Protein AF-A0A800CMZ9-F1 (afdb_monomer_lite)

Secondary structure (DSSP, 8-state):
----------------------------SSSHHHHHHHHHHHHHHHHHH-HHHHHHTTS-SSHHHHHHHHHHHHHHHHHHHTSS---HHHHHHHHHHHHHHHHH-GGGHHHHHHHHHHHHHHHHHHS--HHHHHHHHHHHHHHHHHHHHHHHHHHS-TT--TTSGGG------PBP---HHHHH---GGGT-S-STTHHHH-HHHHHHHHHSS-TT-SSS-TT-HHHHHHHHHHHHHTHHHHHHHHHHHHHHHHHHHHS--HHHHHHHHHHHHHHHHHHHHHHHS-BGGG--GGGGGGGHHHHHHHHHHHHHHHHTT-HHHHHHHHHHHHHHHHHHHHHHH--

Structure (mmCIF, N/CA/C/O backbone):
data_AF-A0A800CMZ9-F1
#
_entry.id   AF-A0A800CMZ9-F1
#
loop_
_atom_site.group_PDB
_atom_site.id
_atom_site.type_symbol
_atom_site.label_atom_id
_atom_site.label_alt_id
_atom_site.label_comp_id
_atom_site.label_asym_id
_atom_site.label_entity_id
_atom_site.label_seq_id
_atom_site.pdbx_PDB_ins_code
_atom_site.Cartn_x
_atom_site.Cartn_y
_atom_site.Cartn_z
_atom_site.occupancy
_atom_site.B_iso_or_equiv
_atom_site.auth_seq_id
_atom_site.auth_comp_id
_atom_site.auth_asym_id
_atom_site.auth_atom_id
_atom_site.pdbx_PDB_model_num
ATOM 1 N N . MET A 1 1 ? -51.050 -21.822 19.890 1.00 34.09 1 MET A N 1
ATOM 2 C CA . MET A 1 1 ? -49.677 -21.568 20.377 1.00 34.09 1 MET A CA 1
ATOM 3 C C . MET A 1 1 ? -48.934 -20.821 19.267 1.00 34.09 1 MET A C 1
ATOM 5 O O . MET A 1 1 ? -48.264 -21.473 18.486 1.00 34.09 1 MET A O 1
ATOM 9 N N . ILE A 1 2 ? -49.228 -19.549 18.933 1.00 26.52 2 ILE A N 1
ATOM 10 C CA . ILE A 1 2 ? -49.285 -18.299 19.746 1.00 26.52 2 ILE A CA 1
ATOM 11 C C . ILE A 1 2 ? -47.882 -18.029 20.318 1.00 26.52 2 ILE A C 1
ATOM 13 O O . ILE A 1 2 ? -47.399 -18.889 21.041 1.00 26.52 2 ILE A O 1
ATOM 17 N N . GLU A 1 3 ? -47.145 -16.943 20.056 1.00 24.50 3 GLU A N 1
ATOM 18 C CA . GLU A 1 3 ? -47.384 -15.602 19.470 1.00 24.50 3 GLU A CA 1
ATOM 19 C C . GLU A 1 3 ? -45.979 -14.948 19.316 1.00 24.50 3 GLU A C 1
ATOM 21 O O . GLU A 1 3 ? -45.100 -15.220 20.128 1.00 24.50 3 GLU A O 1
ATOM 26 N N . GLN A 1 4 ? -45.593 -14.201 18.273 1.00 26.77 4 GLN A N 1
ATOM 27 C CA . GLN A 1 4 ? -45.984 -12.814 17.964 1.00 26.77 4 GLN A CA 1
ATOM 28 C C . GLN A 1 4 ? -46.331 -11.956 19.186 1.00 26.77 4 GLN A C 1
ATOM 30 O O . GLN A 1 4 ? -47.503 -11.791 19.464 1.00 26.77 4 GLN A O 1
ATOM 35 N N . ASN A 1 5 ? -45.348 -11.356 19.867 1.00 27.56 5 ASN A N 1
ATOM 36 C CA . ASN A 1 5 ? -45.559 -10.140 20.665 1.00 27.56 5 ASN A CA 1
ATOM 37 C C . ASN A 1 5 ? -44.218 -9.590 21.166 1.00 27.56 5 ASN A C 1
ATOM 39 O O . ASN A 1 5 ? -43.619 -10.189 22.045 1.00 27.56 5 ASN A O 1
ATOM 43 N N . PHE A 1 6 ? -43.749 -8.459 20.627 1.00 26.64 6 PHE A N 1
ATOM 44 C CA . PHE A 1 6 ? -43.126 -7.400 21.440 1.00 26.64 6 PHE A CA 1
ATOM 45 C C . PHE A 1 6 ? -43.024 -6.091 20.640 1.00 26.64 6 PHE A C 1
ATOM 47 O O . PHE A 1 6 ? -41.958 -5.596 20.289 1.00 26.64 6 PHE A O 1
ATOM 54 N N . CYS A 1 7 ? -44.194 -5.533 20.341 1.00 24.73 7 CYS A N 1
ATOM 55 C CA . CYS A 1 7 ? -44.377 -4.121 20.034 1.00 24.73 7 CYS A CA 1
ATOM 56 C C . CYS A 1 7 ? -45.687 -3.685 20.699 1.00 24.73 7 CYS A C 1
ATOM 58 O O . CYS A 1 7 ? -46.742 -3.956 20.133 1.00 24.73 7 CYS A O 1
ATOM 60 N N . ARG A 1 8 ? -45.612 -3.017 21.866 1.00 27.14 8 ARG A N 1
ATOM 61 C CA . ARG A 1 8 ? -46.367 -1.796 22.255 1.00 27.14 8 ARG A CA 1
ATOM 62 C C . ARG A 1 8 ? -46.631 -1.660 23.768 1.00 27.14 8 ARG A C 1
ATOM 64 O O . ARG A 1 8 ? -46.937 -2.631 24.445 1.00 27.14 8 ARG A O 1
ATOM 71 N N . ASN A 1 9 ? -46.657 -0.381 24.173 1.00 27.86 9 ASN A N 1
ATOM 72 C CA . ASN A 1 9 ? -47.204 0.258 25.388 1.00 27.86 9 ASN A CA 1
ATOM 73 C C . ASN A 1 9 ? -46.220 0.371 26.565 1.00 27.86 9 ASN A C 1
ATOM 75 O O . ASN A 1 9 ? -45.590 -0.605 26.942 1.00 27.86 9 ASN A O 1
ATOM 79 N N . PHE A 1 10 ? -45.968 1.557 27.136 1.00 26.62 10 PHE A N 1
ATOM 80 C CA . PHE A 1 10 ? -46.897 2.596 27.638 1.00 26.62 10 PHE A CA 1
ATOM 81 C C . PHE A 1 10 ? -46.239 4.015 27.658 1.00 26.62 10 PHE A C 1
ATOM 83 O O . PHE A 1 10 ? -45.044 4.111 27.392 1.00 26.62 10 PHE A O 1
ATOM 90 N N . PRO A 1 11 ? -46.917 5.113 28.073 1.00 33.34 11 PRO A N 1
ATOM 91 C CA . PRO A 1 11 ? -48.040 5.810 27.445 1.00 33.34 11 PRO A CA 1
ATOM 92 C C . PRO A 1 11 ? -47.745 7.317 27.202 1.00 33.34 11 PRO A C 1
ATOM 94 O O . PRO A 1 11 ? -46.710 7.864 27.573 1.00 33.34 11 PRO A O 1
ATOM 97 N N . VAL A 1 12 ? -48.707 7.997 26.579 1.00 30.81 12 VAL A N 1
ATOM 98 C CA . VAL A 1 12 ? -48.752 9.438 26.270 1.00 30.81 12 VAL A CA 1
ATOM 99 C C . VAL A 1 12 ? -49.585 10.185 27.329 1.00 30.81 12 VAL A C 1
ATOM 101 O O . VAL A 1 12 ? -50.702 9.739 27.570 1.00 30.81 12 VAL A O 1
ATOM 104 N N . ARG A 1 13 ? -49.099 11.313 27.895 1.00 30.17 13 ARG A N 1
ATOM 105 C CA . ARG A 1 13 ? -49.650 12.706 27.801 1.00 30.17 13 ARG A CA 1
ATOM 106 C C . ARG A 1 13 ? -49.174 13.632 28.939 1.00 30.17 13 ARG A C 1
ATOM 108 O O . ARG A 1 13 ? -49.233 13.270 30.106 1.00 30.17 13 ARG A O 1
ATOM 115 N N . GLY A 1 14 ? -48.816 14.862 28.561 1.00 26.61 14 GLY A N 1
ATOM 116 C CA . GLY A 1 14 ? -48.613 16.026 29.432 1.00 26.61 14 GLY A CA 1
ATOM 117 C C . GLY A 1 14 ? -48.051 17.208 28.630 1.00 26.61 14 GLY A C 1
ATOM 118 O O . GLY A 1 14 ? -46.870 17.227 28.310 1.00 26.61 14 GLY A O 1
ATOM 119 N N . GLU A 1 15 ? -48.929 18.125 28.227 1.00 30.58 15 GLU A N 1
ATOM 120 C CA . GLU A 1 15 ? -48.714 19.306 27.368 1.00 30.58 15 GLU A CA 1
ATOM 121 C C . GLU A 1 15 ? -47.661 20.282 27.948 1.00 30.58 15 GLU A C 1
ATOM 123 O O . GLU A 1 15 ? -47.538 20.424 29.159 1.00 30.58 15 GLU A O 1
ATOM 128 N N . SER A 1 16 ? -46.858 21.009 27.162 1.00 29.88 16 SER A N 1
ATOM 129 C CA . SER A 1 16 ? -47.284 22.285 26.566 1.00 29.88 16 SER A CA 1
ATOM 130 C C . SER A 1 16 ? -46.151 22.964 25.760 1.00 29.88 16 SER A C 1
ATOM 132 O O . SER A 1 16 ? -44.998 23.005 26.170 1.00 29.88 16 SER A O 1
ATOM 134 N N . GLY A 1 17 ? -46.518 23.522 24.600 1.00 29.95 17 GLY A N 1
ATOM 135 C CA . GLY A 1 17 ? -46.026 24.800 24.063 1.00 29.95 17 GLY A CA 1
ATOM 136 C C . GLY A 1 17 ? -44.551 24.996 23.677 1.00 29.95 17 GLY A C 1
ATOM 137 O O . GLY A 1 17 ? -43.808 25.579 24.447 1.00 29.95 17 GLY A O 1
ATOM 138 N N . HIS A 1 18 ? -44.205 24.793 22.397 1.00 32.75 18 HIS A N 1
ATOM 139 C CA . HIS A 1 18 ? -43.673 25.883 21.549 1.00 32.75 18 HIS A CA 1
ATOM 140 C C . HIS A 1 18 ? -43.533 25.471 20.073 1.00 32.75 18 HIS A C 1
ATOM 142 O O . HIS A 1 18 ? -42.806 24.552 19.702 1.00 32.75 18 HIS A O 1
ATOM 148 N N . ARG A 1 19 ? -44.234 26.208 19.203 1.00 35.06 19 ARG A N 1
ATOM 149 C CA . ARG A 1 19 ? -44.037 26.212 17.749 1.00 35.06 19 ARG A CA 1
ATOM 150 C C . ARG A 1 19 ? -42.704 26.892 17.419 1.00 35.06 19 ARG A C 1
ATOM 152 O O . ARG A 1 19 ? -42.573 28.082 17.684 1.00 35.06 19 ARG A O 1
ATOM 159 N N . ARG A 1 20 ? -41.823 26.228 16.663 1.00 31.58 20 ARG A N 1
ATOM 160 C CA . ARG A 1 20 ? -41.310 26.781 15.391 1.00 31.58 20 ARG A CA 1
ATOM 161 C C . ARG A 1 20 ? -40.574 25.734 14.559 1.00 31.58 20 ARG A C 1
ATOM 163 O O . ARG A 1 20 ? -39.681 25.036 15.015 1.00 31.58 20 ARG A O 1
ATOM 170 N N . ALA A 1 21 ? -41.001 25.670 13.306 1.00 32.44 21 ALA A N 1
ATOM 171 C CA . ALA A 1 21 ? -40.515 24.809 12.249 1.00 32.44 21 ALA A CA 1
ATOM 172 C C . ALA A 1 21 ? -39.102 25.179 11.772 1.00 32.44 21 ALA A C 1
ATOM 174 O O . ALA A 1 21 ? -38.791 26.364 11.656 1.00 32.44 21 ALA A O 1
ATOM 175 N N . ARG A 1 22 ? -38.334 24.175 11.326 1.00 29.34 22 ARG A N 1
ATOM 176 C CA . ARG A 1 22 ? -37.595 24.221 10.050 1.00 29.34 22 ARG A CA 1
ATOM 177 C C . ARG A 1 22 ? -37.127 22.822 9.625 1.00 29.34 22 ARG A C 1
ATOM 179 O O . ARG A 1 22 ? -36.205 22.261 10.196 1.00 29.34 22 ARG A O 1
ATOM 186 N N . ARG A 1 23 ? -37.824 22.304 8.605 1.00 28.02 23 ARG A N 1
ATOM 187 C CA . ARG A 1 23 ? -37.386 21.380 7.541 1.00 28.02 23 ARG A CA 1
ATOM 188 C C . ARG A 1 23 ? -36.169 20.499 7.859 1.00 28.02 23 ARG A C 1
ATOM 190 O O . ARG A 1 23 ? -35.037 20.865 7.563 1.00 28.02 23 ARG A O 1
ATOM 197 N N . THR A 1 24 ? -36.436 19.284 8.322 1.00 30.11 24 THR A N 1
ATOM 198 C CA . THR A 1 24 ? -35.541 18.147 8.116 1.00 30.11 24 THR A CA 1
ATOM 199 C C . THR A 1 24 ? -35.683 17.663 6.674 1.00 30.11 24 THR A C 1
ATOM 201 O O . THR A 1 24 ? -36.770 17.348 6.191 1.00 30.11 24 THR A O 1
ATOM 204 N N . THR A 1 25 ? -34.561 17.646 5.966 1.00 31.09 25 THR A N 1
ATOM 205 C CA . THR A 1 25 ? -34.367 17.007 4.667 1.00 31.09 25 THR A CA 1
ATOM 206 C C . THR A 1 25 ? -34.539 15.495 4.810 1.00 31.09 25 THR A C 1
ATOM 208 O O . THR A 1 25 ? -33.590 14.740 5.000 1.00 31.09 25 THR A O 1
ATOM 211 N N . ALA A 1 26 ? -35.786 15.043 4.716 1.00 29.61 26 ALA A N 1
ATOM 212 C CA . ALA A 1 26 ? -36.115 13.668 4.382 1.00 29.61 26 ALA A CA 1
ATOM 213 C C . ALA A 1 26 ? -35.816 13.451 2.890 1.00 29.61 26 ALA A C 1
ATOM 215 O O . ALA A 1 26 ? -36.615 13.783 2.021 1.00 29.61 26 ALA A O 1
ATOM 216 N N . GLY A 1 27 ? -34.626 12.937 2.592 1.00 29.20 27 GLY A N 1
ATOM 217 C CA . GLY A 1 27 ? -34.233 12.556 1.240 1.00 29.20 27 GLY A CA 1
ATOM 218 C C . GLY A 1 27 ? -32.835 11.956 1.239 1.00 29.20 27 GLY A C 1
ATOM 219 O O . GLY A 1 27 ? -31.859 12.692 1.305 1.00 29.20 27 GLY A O 1
ATOM 220 N N . GLY A 1 28 ? -32.723 10.623 1.186 1.00 28.89 28 GLY A N 1
ATOM 221 C CA . GLY A 1 28 ? -31.415 9.991 0.962 1.00 28.89 28 GLY A CA 1
ATOM 222 C C . GLY A 1 28 ? -31.173 8.584 1.508 1.00 28.89 28 GLY A C 1
ATOM 223 O O . GLY A 1 28 ? -30.015 8.184 1.576 1.00 28.89 28 GLY A O 1
ATOM 224 N N . GLN A 1 29 ? -32.193 7.812 1.900 1.00 28.33 29 GLN A N 1
ATOM 225 C CA . GLN A 1 29 ? -31.992 6.403 2.299 1.00 28.33 29 GLN A CA 1
ATOM 226 C C . GLN A 1 29 ? -32.370 5.369 1.220 1.00 28.33 29 GLN A C 1
ATOM 228 O O . GLN A 1 29 ? -32.028 4.202 1.370 1.00 28.33 29 GLN A O 1
ATOM 233 N N . GLY A 1 30 ? -32.971 5.780 0.095 1.00 25.14 30 GLY A N 1
ATOM 234 C CA . GLY A 1 30 ? -33.421 4.861 -0.966 1.00 25.14 30 GLY A CA 1
ATOM 235 C C . GLY A 1 30 ? -32.406 4.516 -2.071 1.00 25.14 30 GLY A C 1
ATOM 236 O O . GLY A 1 30 ? -32.604 3.529 -2.768 1.00 25.14 30 GLY A O 1
ATOM 237 N N . SER A 1 31 ? -31.314 5.276 -2.251 1.00 32.78 31 SER A N 1
ATOM 238 C CA . SER A 1 31 ? -30.399 5.114 -3.405 1.00 32.78 31 SER A CA 1
ATOM 239 C C . SER A 1 31 ? -29.042 4.462 -3.096 1.00 32.78 31 SER A C 1
ATOM 241 O O . SER A 1 31 ? -28.277 4.172 -4.015 1.00 32.78 31 SER A O 1
ATOM 243 N N . ARG A 1 32 ? -28.721 4.181 -1.823 1.00 41.31 32 ARG A N 1
ATOM 244 C CA . ARG A 1 32 ? -27.398 3.643 -1.432 1.00 41.31 32 ARG A CA 1
ATOM 245 C C . ARG A 1 32 ? -27.179 2.159 -1.770 1.00 41.31 32 ARG A C 1
ATOM 247 O O . ARG A 1 32 ? -26.037 1.711 -1.768 1.00 41.31 32 ARG A O 1
ATOM 254 N N . GLY A 1 33 ? -28.234 1.400 -2.080 1.00 40.31 33 GLY A N 1
ATOM 255 C CA . GLY A 1 33 ? -28.137 -0.044 -2.345 1.00 40.31 33 GLY A CA 1
ATOM 256 C C . GLY A 1 33 ? -27.506 -0.404 -3.698 1.00 40.31 33 GLY A C 1
ATOM 257 O O . GLY A 1 33 ? -26.663 -1.296 -3.766 1.00 40.31 33 GLY A O 1
ATOM 258 N N . ALA A 1 34 ? -27.869 0.311 -4.768 1.00 49.91 34 ALA A N 1
ATOM 259 C CA . ALA A 1 34 ? -27.370 0.033 -6.119 1.00 49.91 34 ALA A CA 1
ATOM 260 C C . ALA A 1 34 ? -25.957 0.599 -6.353 1.00 49.91 34 ALA A C 1
ATOM 262 O O . ALA A 1 34 ? -25.097 -0.108 -6.877 1.00 49.91 34 ALA A O 1
ATOM 263 N N . GLY A 1 35 ? -25.691 1.830 -5.893 1.00 62.28 35 GLY A N 1
ATOM 264 C CA . GLY A 1 35 ? -24.363 2.453 -5.999 1.00 62.28 35 GLY A CA 1
ATOM 265 C C . GLY A 1 35 ? -23.291 1.731 -5.175 1.00 62.28 35 GLY A C 1
ATOM 266 O O . GLY A 1 35 ? -22.152 1.601 -5.613 1.00 62.28 35 GLY A O 1
ATOM 267 N N . GLY A 1 36 ? -23.662 1.163 -4.020 1.00 81.56 36 GLY A N 1
ATOM 268 C CA . GLY A 1 36 ? -22.736 0.370 -3.207 1.00 81.56 36 GLY A CA 1
ATOM 269 C C . GLY A 1 36 ? -22.284 -0.921 -3.898 1.00 81.56 36 GLY A C 1
ATOM 270 O O . GLY A 1 36 ? -21.098 -1.242 -3.897 1.00 81.56 36 GLY A O 1
ATOM 271 N N . ARG A 1 37 ? -23.210 -1.649 -4.540 1.00 89.12 37 ARG A N 1
ATOM 272 C CA . ARG A 1 37 ? -22.878 -2.889 -5.265 1.00 89.12 37 ARG A CA 1
ATOM 273 C C . ARG A 1 37 ? -21.977 -2.623 -6.470 1.00 89.12 37 ARG A C 1
ATOM 275 O O . ARG A 1 37 ? -21.059 -3.392 -6.726 1.00 89.12 37 ARG A O 1
ATOM 282 N N . GLU A 1 38 ? -22.234 -1.535 -7.182 1.00 92.56 38 GLU A N 1
ATOM 283 C CA . GLU A 1 38 ? -21.424 -1.093 -8.313 1.00 92.56 38 GLU A CA 1
ATOM 284 C C . GLU A 1 38 ? -19.975 -0.791 -7.917 1.00 92.56 38 GLU A C 1
ATOM 286 O O . GLU A 1 38 ? -19.050 -1.329 -8.522 1.00 92.56 38 GLU A O 1
ATOM 291 N N . LEU A 1 39 ? -19.769 -0.002 -6.861 1.00 93.56 39 LEU A N 1
ATOM 292 C CA . LEU A 1 39 ? -18.430 0.308 -6.356 1.00 93.56 39 LEU A CA 1
ATOM 293 C C . LEU A 1 39 ? -17.688 -0.942 -5.869 1.00 93.56 39 LEU A C 1
ATOM 295 O O . LEU A 1 39 ? -16.477 -1.045 -6.054 1.00 93.56 39 LEU A O 1
ATOM 299 N N . HIS A 1 40 ? -18.395 -1.917 -5.289 1.00 93.75 40 HIS A N 1
ATOM 300 C CA . HIS A 1 40 ? -17.787 -3.197 -4.923 1.00 93.75 40 HIS A CA 1
ATOM 301 C C . HIS A 1 40 ? -17.298 -3.981 -6.146 1.00 93.75 40 HIS A C 1
ATOM 303 O O . HIS A 1 40 ? -16.224 -4.570 -6.085 1.00 93.75 40 HIS A O 1
ATOM 309 N N . LEU A 1 41 ? -18.052 -3.982 -7.252 1.00 95.31 41 LEU A N 1
ATOM 310 C CA . LEU A 1 41 ? -17.643 -4.655 -8.490 1.00 95.31 41 LEU A CA 1
ATOM 311 C C . LEU A 1 41 ? -16.448 -3.959 -9.145 1.00 95.31 41 LEU A C 1
ATOM 313 O O . LEU A 1 41 ? -15.509 -4.638 -9.556 1.00 95.31 41 LEU A O 1
ATOM 317 N N . ILE A 1 42 ? -16.450 -2.624 -9.194 1.00 95.69 42 ILE A N 1
ATOM 318 C CA . ILE A 1 42 ? -15.306 -1.843 -9.688 1.00 95.69 42 ILE A CA 1
ATOM 319 C C . ILE A 1 42 ? -14.072 -2.141 -8.835 1.00 95.69 42 ILE A C 1
ATOM 321 O O . ILE A 1 42 ? -13.018 -2.474 -9.370 1.00 95.69 42 ILE A O 1
ATOM 325 N N . GLY A 1 43 ? -14.217 -2.094 -7.509 1.00 95.94 43 GLY A N 1
ATOM 326 C CA . GLY A 1 43 ? -13.116 -2.362 -6.594 1.00 95.94 43 GLY A CA 1
ATOM 327 C C . GLY A 1 43 ? -12.577 -3.786 -6.710 1.00 95.94 43 GLY A C 1
ATOM 328 O O . GLY A 1 43 ? -11.367 -3.974 -6.775 1.00 95.94 43 GLY A O 1
ATOM 329 N N . LEU A 1 44 ? -13.458 -4.785 -6.810 1.00 95.88 44 LEU A N 1
ATOM 330 C CA . LEU A 1 44 ? -13.063 -6.175 -7.045 1.00 95.88 44 LEU A CA 1
ATOM 331 C C . LEU A 1 44 ? -12.321 -6.330 -8.377 1.00 95.88 44 LEU A C 1
ATOM 333 O O . LEU A 1 44 ? -11.306 -7.015 -8.428 1.00 95.88 44 LEU A O 1
ATOM 337 N N . THR A 1 45 ? -12.804 -5.674 -9.435 1.00 96.50 45 THR A N 1
ATOM 338 C CA . THR A 1 45 ? -12.177 -5.721 -10.762 1.00 96.50 45 THR A CA 1
ATOM 339 C C . THR A 1 45 ? -10.785 -5.100 -10.723 1.00 96.50 45 THR A C 1
ATOM 341 O O . THR A 1 45 ? -9.833 -5.716 -11.190 1.00 96.50 45 THR A O 1
ATOM 344 N N . LEU A 1 46 ? -10.634 -3.927 -10.098 1.00 96.25 46 LEU A N 1
ATOM 345 C CA . LEU A 1 46 ? -9.324 -3.311 -9.903 1.00 96.25 46 LEU A CA 1
ATOM 346 C C . LEU A 1 46 ? -8.404 -4.199 -9.063 1.00 96.25 46 LEU A C 1
ATOM 348 O O . LEU A 1 46 ? -7.269 -4.412 -9.455 1.00 96.25 46 LEU A O 1
ATOM 352 N N . ALA A 1 47 ? -8.875 -4.750 -7.944 1.00 95.06 47 ALA A N 1
ATOM 353 C CA . ALA A 1 47 ? -8.059 -5.605 -7.082 1.00 95.06 47 ALA A CA 1
ATOM 354 C C . ALA A 1 47 ? -7.574 -6.875 -7.801 1.00 95.06 47 ALA A C 1
ATOM 356 O O . ALA A 1 47 ? -6.422 -7.268 -7.648 1.00 95.06 47 ALA A O 1
ATOM 357 N N . ALA A 1 48 ? -8.455 -7.517 -8.573 1.00 94.25 48 ALA A N 1
ATOM 358 C CA . ALA A 1 48 ? -8.167 -8.782 -9.240 1.00 94.25 48 ALA A CA 1
ATOM 359 C C . ALA A 1 48 ? -7.314 -8.613 -10.504 1.00 94.25 48 ALA A C 1
ATOM 361 O O . ALA A 1 48 ? -6.479 -9.468 -10.788 1.00 94.25 48 ALA A O 1
ATOM 362 N N . PHE A 1 49 ? -7.521 -7.524 -11.252 1.00 95.81 49 PHE A N 1
ATOM 363 C CA . PHE A 1 49 ? -6.900 -7.322 -12.562 1.00 95.81 49 PHE A CA 1
ATOM 364 C C . PHE A 1 49 ? -5.884 -6.178 -12.614 1.00 95.81 49 PHE A C 1
ATOM 366 O O . PHE A 1 49 ? -5.445 -5.799 -13.700 1.00 95.81 49 PHE A O 1
ATOM 373 N N . MET A 1 50 ? -5.479 -5.625 -11.469 1.00 95.94 50 MET A N 1
ATOM 374 C CA . MET A 1 50 ? -4.334 -4.718 -11.431 1.00 95.94 50 MET A CA 1
ATOM 375 C C . MET A 1 50 ? -3.097 -5.457 -11.969 1.00 95.94 50 MET A C 1
ATOM 377 O O . MET A 1 50 ? -2.778 -6.524 -11.443 1.00 95.94 50 MET A O 1
ATOM 381 N N . PRO A 1 51 ? -2.383 -4.926 -12.978 1.00 95.81 51 PRO A N 1
ATOM 382 C CA . PRO A 1 51 ? -1.245 -5.608 -13.599 1.00 95.81 51 PRO A CA 1
ATOM 383 C C . PRO A 1 51 ? -0.209 -6.112 -12.592 1.00 95.81 51 PRO A C 1
ATOM 385 O O . PRO A 1 51 ? 0.151 -7.285 -12.646 1.00 95.81 51 PRO A O 1
ATOM 388 N N . MET A 1 52 ? 0.149 -5.279 -11.608 1.00 95.19 52 MET A N 1
ATOM 389 C CA . MET A 1 52 ? 0.955 -5.653 -10.438 1.00 95.19 52 MET A CA 1
ATOM 390 C C . MET A 1 52 ? 0.526 -6.968 -9.777 1.00 95.19 52 MET A C 1
ATOM 392 O O . MET A 1 52 ? 1.368 -7.803 -9.468 1.00 95.19 52 MET A O 1
ATOM 396 N N . GLN A 1 53 ? -0.772 -7.178 -9.568 1.00 93.12 53 GLN A N 1
ATOM 397 C CA . GLN A 1 53 ? -1.273 -8.401 -8.948 1.00 93.12 53 GLN A CA 1
ATOM 398 C C . GLN A 1 53 ? -1.174 -9.603 -9.895 1.00 93.12 53 GLN A C 1
ATOM 400 O O . GLN A 1 53 ? -0.921 -10.723 -9.449 1.00 93.12 53 GLN A O 1
ATOM 405 N N . ILE A 1 54 ? -1.359 -9.380 -11.198 1.00 93.81 54 ILE A N 1
ATOM 406 C CA . ILE A 1 54 ? -1.322 -10.438 -12.207 1.00 93.81 54 ILE A CA 1
ATOM 407 C C . ILE A 1 54 ? 0.095 -10.987 -12.382 1.00 93.81 54 ILE A C 1
ATOM 409 O O . ILE A 1 54 ? 0.282 -12.198 -12.265 1.00 93.81 54 ILE A O 1
ATOM 413 N N . TYR A 1 55 ? 1.084 -10.130 -12.655 1.00 93.25 55 TYR A N 1
ATOM 414 C CA . TYR A 1 55 ? 2.436 -10.611 -12.962 1.00 93.25 55 TYR A CA 1
ATOM 415 C C . TYR A 1 55 ? 3.199 -11.080 -11.717 1.00 93.25 55 TYR A C 1
ATOM 417 O O . TYR A 1 55 ? 4.124 -11.873 -11.850 1.00 93.25 55 TYR A O 1
ATOM 425 N N . MET A 1 56 ? 2.811 -10.649 -10.510 1.00 93.62 56 MET A N 1
ATOM 426 C CA . MET A 1 56 ? 3.424 -11.134 -9.265 1.00 93.62 56 MET A CA 1
ATOM 427 C C . MET A 1 56 ? 2.937 -12.527 -8.858 1.00 93.62 56 MET A C 1
ATOM 429 O O . MET A 1 56 ? 3.664 -13.243 -8.176 1.00 93.62 56 MET A O 1
ATOM 433 N N . ASN A 1 57 ? 1.729 -12.928 -9.267 1.00 91.25 57 ASN A N 1
ATOM 434 C CA . ASN A 1 57 ? 1.140 -14.215 -8.892 1.00 91.25 57 ASN A CA 1
ATOM 435 C C . ASN A 1 57 ? 1.986 -15.448 -9.282 1.00 91.25 57 ASN A C 1
ATOM 437 O O . ASN A 1 57 ? 2.165 -16.314 -8.426 1.00 91.25 57 ASN A O 1
ATOM 441 N N . PRO A 1 58 ? 2.547 -15.549 -10.507 1.00 92.06 58 PRO A N 1
ATOM 442 C CA . PRO A 1 58 ? 3.384 -16.691 -10.878 1.00 92.06 58 PRO A CA 1
ATOM 443 C C . PRO A 1 58 ? 4.789 -16.674 -10.250 1.00 92.06 58 PRO A C 1
ATOM 445 O O . PRO A 1 58 ? 5.529 -17.642 -10.421 1.00 92.06 58 PRO A O 1
ATOM 448 N N . LEU A 1 59 ? 5.196 -15.601 -9.561 1.00 92.00 59 LEU A N 1
ATOM 449 C CA . LEU A 1 59 ? 6.547 -15.478 -9.012 1.00 92.00 59 LEU A CA 1
ATOM 450 C C . LEU A 1 59 ? 6.644 -16.127 -7.626 1.00 92.00 59 LEU A C 1
ATOM 452 O O . LEU A 1 59 ? 5.872 -15.817 -6.718 1.00 92.00 59 LEU A O 1
ATOM 456 N N . ILE A 1 60 ? 7.655 -16.979 -7.432 1.00 92.62 60 ILE A N 1
ATOM 457 C CA . ILE A 1 60 ? 7.955 -17.596 -6.133 1.00 92.62 60 ILE A CA 1
ATOM 458 C C . ILE A 1 60 ? 8.626 -16.547 -5.241 1.00 92.62 60 ILE A C 1
ATOM 460 O O . ILE A 1 60 ? 9.842 -16.371 -5.264 1.00 92.62 60 ILE A O 1
ATOM 464 N N . THR A 1 61 ? 7.814 -15.810 -4.485 1.00 91.38 61 THR A N 1
ATOM 465 C CA . THR A 1 61 ? 8.260 -14.724 -3.602 1.00 91.38 61 THR A CA 1
ATOM 466 C C . THR A 1 61 ? 7.410 -14.671 -2.332 1.00 91.38 61 THR A C 1
ATOM 468 O O . THR A 1 61 ? 6.304 -15.212 -2.278 1.00 91.38 61 THR A O 1
ATOM 471 N N . ASN A 1 62 ? 7.893 -13.968 -1.307 1.00 92.56 62 ASN A N 1
ATOM 472 C CA . ASN A 1 62 ? 7.106 -13.658 -0.113 1.00 92.56 62 ASN A CA 1
ATOM 473 C C . ASN A 1 62 ? 6.163 -12.451 -0.297 1.00 92.56 62 ASN A C 1
ATOM 475 O O . ASN A 1 62 ? 5.436 -12.117 0.635 1.00 92.56 62 ASN A O 1
ATOM 479 N N . GLU A 1 63 ? 6.116 -11.820 -1.476 1.00 93.19 63 GLU A N 1
ATOM 480 C CA . GLU A 1 63 ? 5.322 -10.607 -1.720 1.00 93.19 63 GLU A CA 1
ATOM 481 C C . GLU A 1 63 ? 3.813 -10.864 -1.659 1.00 93.19 63 GLU A C 1
ATOM 483 O O . GLU A 1 63 ? 3.091 -10.183 -0.929 1.00 93.19 63 GLU A O 1
ATOM 488 N N . VAL A 1 64 ? 3.320 -11.873 -2.387 1.00 94.00 64 VAL A N 1
ATOM 489 C CA . VAL A 1 64 ? 1.882 -12.193 -2.444 1.00 94.00 64 VAL A CA 1
ATOM 490 C C . VAL A 1 64 ? 1.365 -12.728 -1.097 1.00 94.00 64 VAL A C 1
ATOM 492 O O . VAL A 1 64 ? 0.331 -12.234 -0.623 1.00 94.00 64 VAL A O 1
ATOM 495 N N . PRO A 1 65 ? 2.062 -13.664 -0.413 1.00 94.56 65 PRO A N 1
ATOM 496 C CA . PRO A 1 65 ? 1.693 -14.053 0.946 1.00 94.56 65 PRO A CA 1
ATOM 497 C C . PRO A 1 65 ? 1.706 -12.871 1.926 1.00 94.56 65 PRO A C 1
ATOM 499 O O . PRO A 1 65 ? 0.759 -12.719 2.703 1.00 94.56 65 PRO A O 1
ATOM 502 N N . ALA A 1 66 ? 2.713 -11.987 1.854 1.00 94.88 66 ALA A N 1
ATOM 503 C CA . ALA A 1 66 ? 2.792 -10.809 2.718 1.00 94.88 66 ALA A CA 1
ATOM 504 C C . ALA A 1 66 ? 1.610 -9.870 2.477 1.00 94.88 66 ALA A C 1
ATOM 506 O O . ALA A 1 66 ? 0.904 -9.515 3.419 1.00 94.88 66 ALA A O 1
ATOM 507 N N . ALA A 1 67 ? 1.341 -9.513 1.220 1.00 94.50 67 ALA A N 1
ATOM 508 C CA . ALA A 1 67 ? 0.224 -8.651 0.857 1.00 94.50 67 ALA A CA 1
ATOM 509 C C . ALA A 1 67 ? -1.120 -9.224 1.329 1.00 94.50 67 ALA A C 1
ATOM 511 O O . ALA A 1 67 ? -1.972 -8.476 1.815 1.00 94.50 67 ALA A O 1
ATOM 512 N N . THR A 1 68 ? -1.289 -10.548 1.268 1.00 94.62 68 THR A N 1
ATOM 513 C CA . THR A 1 68 ? -2.489 -11.243 1.756 1.00 94.62 68 THR A CA 1
ATOM 514 C C . THR A 1 68 ? -2.645 -11.110 3.273 1.00 94.62 68 THR A C 1
ATOM 516 O O . THR A 1 68 ? -3.701 -10.684 3.747 1.00 94.62 68 THR A O 1
ATOM 519 N N . MET A 1 69 ? -1.600 -11.417 4.049 1.00 96.75 69 MET A N 1
ATOM 520 C CA . MET A 1 69 ? -1.648 -11.352 5.518 1.00 96.75 69 MET A CA 1
ATOM 521 C C . MET A 1 69 ? -1.754 -9.916 6.039 1.00 96.75 69 MET A C 1
ATOM 523 O O . MET A 1 69 ? -2.475 -9.647 7.007 1.00 96.75 69 MET A O 1
ATOM 527 N N . ILE A 1 70 ? -1.093 -8.972 5.367 1.00 96.31 70 ILE A N 1
ATOM 528 C CA . ILE A 1 70 ? -1.203 -7.543 5.658 1.00 96.31 70 ILE A CA 1
ATOM 529 C C . ILE A 1 70 ? -2.628 -7.051 5.368 1.00 96.31 70 ILE A C 1
ATOM 531 O O . ILE A 1 70 ? -3.235 -6.400 6.221 1.00 96.31 70 ILE A O 1
ATOM 535 N N . SER A 1 71 ? -3.205 -7.421 4.219 1.00 95.12 71 SER A N 1
ATOM 536 C CA . SER A 1 71 ? -4.585 -7.063 3.860 1.00 95.12 71 SER A CA 1
ATOM 537 C C . SER A 1 71 ? -5.604 -7.651 4.834 1.00 95.12 71 SER A C 1
ATOM 539 O O . SER A 1 71 ? -6.534 -6.953 5.241 1.00 95.12 71 SER A O 1
ATOM 541 N N . LEU A 1 72 ? -5.419 -8.905 5.260 1.00 96.31 72 LEU A N 1
ATOM 542 C CA . LEU A 1 72 ? -6.255 -9.537 6.281 1.00 96.31 72 LEU A CA 1
ATOM 543 C C . LEU A 1 72 ? -6.173 -8.776 7.610 1.00 96.31 72 LEU A C 1
ATOM 545 O O . LEU A 1 72 ? -7.207 -8.440 8.188 1.00 96.31 72 LEU A O 1
ATOM 549 N N . SER A 1 73 ? -4.963 -8.454 8.068 1.00 97.69 73 SER A N 1
ATOM 550 C CA . SER A 1 73 ? -4.745 -7.712 9.316 1.00 97.69 73 SER A CA 1
ATOM 551 C C . SER A 1 73 ? -5.384 -6.327 9.272 1.00 97.69 73 SER A C 1
ATOM 553 O O . SER A 1 73 ? -6.091 -5.933 10.202 1.00 97.69 73 SER A O 1
ATOM 555 N N . LEU A 1 74 ? -5.219 -5.610 8.160 1.00 96.38 74 LEU A N 1
ATOM 556 C CA . LEU A 1 74 ? -5.864 -4.321 7.946 1.00 96.38 74 LEU A CA 1
ATOM 557 C C . LEU A 1 74 ? -7.393 -4.453 7.937 1.00 96.38 74 LEU A C 1
ATOM 559 O O . LEU A 1 74 ? -8.082 -3.684 8.607 1.00 96.38 74 LEU A O 1
ATOM 563 N N . TYR A 1 75 ? -7.936 -5.437 7.218 1.00 96.00 75 TYR A N 1
ATOM 564 C CA . TYR A 1 75 ? -9.373 -5.688 7.159 1.00 96.00 75 TYR A CA 1
ATOM 565 C C . TYR A 1 75 ? -9.965 -5.949 8.547 1.00 96.00 75 TYR A C 1
ATOM 567 O O . TYR A 1 75 ? -10.958 -5.318 8.920 1.00 96.00 75 TYR A O 1
ATOM 575 N N . LEU A 1 76 ? -9.356 -6.846 9.328 1.00 97.06 76 LEU A N 1
ATOM 576 C CA . LEU A 1 76 ? -9.786 -7.158 10.691 1.00 97.06 76 LEU A CA 1
ATOM 577 C C . LEU A 1 76 ? -9.682 -5.925 11.597 1.00 97.06 76 LEU A C 1
ATOM 579 O O . LEU A 1 76 ? -10.649 -5.583 12.286 1.00 97.06 76 LEU A O 1
ATOM 583 N N . GLY A 1 77 ? -8.551 -5.216 11.522 1.00 96.38 77 GLY A N 1
ATOM 584 C CA . GLY A 1 77 ? -8.296 -3.974 12.243 1.00 96.38 77 GLY A CA 1
ATOM 585 C C . GLY A 1 77 ? -9.393 -2.941 12.003 1.00 96.38 77 GLY A C 1
ATOM 586 O O . GLY A 1 77 ? -10.044 -2.516 12.956 1.00 96.38 77 GLY A O 1
ATOM 587 N N . LEU A 1 78 ? -9.677 -2.614 10.739 1.00 95.50 78 LEU A N 1
ATOM 588 C CA . LEU A 1 78 ? -10.708 -1.647 10.347 1.00 95.50 78 LEU A CA 1
ATOM 589 C C . LEU A 1 78 ? -12.127 -2.125 10.681 1.00 95.50 78 LEU A C 1
ATOM 591 O O . LEU A 1 78 ? -12.944 -1.358 11.197 1.00 95.50 78 LEU A O 1
ATOM 595 N N . ARG A 1 79 ? -12.444 -3.398 10.407 1.00 95.38 79 ARG A N 1
ATOM 596 C CA . ARG A 1 79 ? -13.778 -3.969 10.649 1.00 95.38 79 ARG A CA 1
ATOM 597 C C . ARG A 1 79 ? -14.158 -3.901 12.122 1.00 95.38 79 ARG A C 1
ATOM 599 O O . ARG A 1 79 ? -15.323 -3.653 12.441 1.00 95.38 79 ARG A O 1
ATOM 606 N N . TRP A 1 80 ? -13.213 -4.156 13.020 1.00 95.31 80 TRP A N 1
ATOM 607 C CA . TRP A 1 80 ? -13.468 -4.130 14.459 1.00 95.31 80 TRP A CA 1
ATOM 608 C C . TRP A 1 80 ? -13.310 -2.744 15.074 1.00 95.31 80 TRP A C 1
ATOM 610 O O . TRP A 1 80 ? -14.010 -2.449 16.045 1.00 95.31 80 TRP A O 1
ATOM 620 N N . LEU A 1 81 ? -12.526 -1.855 14.458 1.00 93.94 81 LEU A N 1
ATOM 621 C CA . LEU A 1 81 ? -12.431 -0.457 14.873 1.00 93.94 81 LEU A CA 1
ATOM 622 C C . LEU A 1 81 ? -13.798 0.241 14.809 1.00 93.94 81 LEU A C 1
ATOM 624 O O . LEU A 1 81 ? -14.115 1.041 15.682 1.00 93.94 81 LEU A O 1
ATOM 628 N N . ARG A 1 82 ? -14.647 -0.144 13.846 1.00 91.06 82 ARG A N 1
ATOM 629 C CA . ARG A 1 82 ? -16.027 0.355 13.687 1.00 91.06 82 ARG A CA 1
ATOM 630 C C . ARG A 1 82 ? -17.056 -0.247 14.652 1.00 91.06 82 ARG A C 1
ATOM 632 O O . ARG A 1 82 ? -18.207 0.175 14.642 1.00 91.06 82 ARG A O 1
ATOM 639 N N . ARG A 1 83 ? -16.703 -1.261 15.448 1.00 91.31 83 ARG A N 1
ATOM 640 C CA . ARG A 1 83 ? -17.635 -1.875 16.412 1.00 91.31 83 ARG A CA 1
ATOM 641 C C . ARG A 1 83 ? -17.575 -1.155 17.744 1.00 91.31 83 ARG A C 1
ATOM 643 O O . ARG A 1 83 ? -16.480 -0.960 18.250 1.00 91.31 83 ARG A O 1
ATOM 650 N N . GLU A 1 84 ? -18.716 -0.911 18.384 1.00 85.19 84 GLU A N 1
ATOM 651 C CA . GLU A 1 84 ? -18.791 -0.267 19.709 1.00 85.19 84 GLU A CA 1
ATOM 652 C C . GLU A 1 84 ? -18.004 -1.000 20.807 1.00 85.19 84 GLU A C 1
ATOM 654 O O . GLU A 1 84 ? -17.387 -0.369 21.667 1.00 85.19 84 GLU A O 1
ATOM 659 N N . ARG A 1 85 ? -18.003 -2.340 20.768 1.00 86.56 85 ARG A N 1
ATOM 660 C CA . ARG A 1 85 ? -17.244 -3.202 21.682 1.00 86.56 85 ARG A CA 1
ATOM 661 C C . ARG A 1 85 ? -16.480 -4.274 20.912 1.00 86.56 85 ARG A C 1
ATOM 663 O O . ARG A 1 85 ? -17.032 -4.993 20.070 1.00 86.56 85 ARG A O 1
ATOM 670 N N . VAL A 1 86 ? -15.203 -4.413 21.245 1.00 90.50 86 VAL A N 1
ATOM 671 C CA . VAL A 1 86 ? -14.299 -5.421 20.686 1.00 90.50 86 VAL A CA 1
ATOM 672 C C . VAL A 1 86 ? -13.891 -6.349 21.827 1.00 90.50 86 VAL A C 1
ATOM 674 O O . VAL A 1 86 ? -13.272 -5.907 22.786 1.00 90.50 86 VAL A O 1
ATOM 677 N N . GLY A 1 87 ? -14.307 -7.616 21.760 1.00 92.56 87 GLY A N 1
ATOM 678 C CA . GLY A 1 87 ? -13.917 -8.624 22.750 1.00 92.56 87 GLY A CA 1
ATOM 679 C C . GLY A 1 87 ? -12.465 -9.069 22.567 1.00 92.56 87 GLY A C 1
ATOM 680 O O . GLY A 1 87 ? -11.918 -8.946 21.469 1.00 92.56 87 GLY A O 1
ATOM 681 N N . TRP A 1 88 ? -11.868 -9.630 23.620 1.00 95.19 88 TRP A N 1
ATOM 682 C CA . TRP A 1 88 ? -10.464 -10.066 23.651 1.00 95.19 88 TRP A CA 1
ATOM 683 C C . TRP A 1 88 ? -10.101 -11.025 22.505 1.00 95.19 88 TRP A C 1
ATOM 685 O O . TRP A 1 88 ? -9.057 -10.855 21.887 1.00 95.19 88 TRP A O 1
ATOM 695 N N . PHE A 1 89 ? -10.997 -11.950 22.136 1.00 97.25 89 PHE A N 1
ATOM 696 C CA . PHE A 1 89 ? -10.771 -12.910 21.047 1.00 97.25 89 PHE A CA 1
ATOM 697 C C . PHE A 1 89 ? -10.471 -12.230 19.702 1.00 97.25 89 PHE A C 1
ATOM 699 O O . PHE A 1 89 ? -9.668 -12.715 18.914 1.00 97.25 89 PHE A O 1
ATOM 706 N N . ARG A 1 90 ? -11.084 -11.069 19.438 1.00 97.56 90 ARG A N 1
ATOM 707 C CA . ARG A 1 90 ? -10.834 -10.302 18.209 1.00 97.56 90 ARG A CA 1
ATOM 708 C C . ARG A 1 90 ? -9.449 -9.662 18.236 1.00 97.56 90 ARG A C 1
ATOM 710 O O . ARG A 1 90 ? -8.728 -9.749 17.256 1.00 97.56 90 ARG A O 1
ATOM 717 N N . PHE A 1 91 ? -9.043 -9.085 19.364 1.00 97.75 91 PHE A N 1
ATOM 718 C CA . PHE A 1 91 ? -7.673 -8.587 19.514 1.00 97.75 91 PHE A CA 1
ATOM 719 C C . PHE A 1 91 ? -6.637 -9.707 19.407 1.00 97.75 91 PHE A C 1
ATOM 721 O O . PHE A 1 91 ? -5.602 -9.505 18.781 1.00 97.75 91 PHE A O 1
ATOM 728 N N . ALA A 1 92 ? -6.945 -10.894 19.935 1.00 98.25 92 ALA A N 1
ATOM 729 C CA . ALA A 1 92 ? -6.089 -12.059 19.776 1.00 98.25 92 ALA A CA 1
ATOM 730 C C . ALA A 1 92 ? -5.949 -12.468 18.304 1.00 98.25 92 ALA A C 1
ATOM 732 O O . ALA A 1 92 ? -4.835 -12.628 17.815 1.00 98.25 92 ALA A O 1
ATOM 733 N N . LEU A 1 93 ? -7.063 -12.548 17.573 1.00 98.31 93 LEU A N 1
ATOM 734 C CA . LEU A 1 93 ? -7.055 -12.870 16.147 1.00 98.31 93 LEU A CA 1
ATOM 735 C C . LEU A 1 93 ? -6.329 -11.803 15.305 1.00 98.31 93 LEU A C 1
ATOM 737 O O . LEU A 1 93 ? -5.615 -12.163 14.373 1.00 98.31 93 LEU A O 1
ATOM 741 N N . LEU A 1 94 ? -6.454 -10.513 15.652 1.00 98.25 94 LEU A N 1
ATOM 742 C CA . LEU A 1 94 ? -5.674 -9.436 15.026 1.00 98.25 94 LEU A CA 1
ATOM 743 C C . LEU A 1 94 ? -4.174 -9.581 15.315 1.00 98.25 94 LEU A C 1
ATOM 745 O O . LEU A 1 94 ? -3.359 -9.412 14.415 1.00 98.25 94 LEU A O 1
ATOM 749 N N . GLY A 1 95 ? -3.813 -9.906 16.560 1.00 98.44 95 GLY A N 1
ATOM 750 C CA . GLY A 1 95 ? -2.429 -10.158 16.954 1.00 98.44 95 GLY A CA 1
ATOM 751 C C . GLY A 1 95 ? -1.828 -11.315 16.161 1.00 98.44 95 GLY A C 1
ATOM 752 O O . GLY A 1 95 ? -0.774 -11.153 15.564 1.00 98.44 95 GLY A O 1
ATOM 753 N N . VAL A 1 96 ? -2.538 -12.444 16.063 1.00 98.56 96 VAL A N 1
ATOM 754 C CA . VAL A 1 96 ? -2.102 -13.606 15.269 1.00 98.56 96 VAL A CA 1
ATOM 755 C C . VAL A 1 96 ? -1.932 -13.241 13.792 1.00 98.56 96 VAL A C 1
ATOM 757 O O . VAL A 1 96 ? -0.911 -13.586 13.201 1.00 98.56 96 VAL A O 1
ATOM 760 N N . SER A 1 97 ? -2.885 -12.520 13.187 1.00 98.38 97 SER A N 1
ATOM 761 C CA . SER A 1 97 ? -2.767 -12.136 11.774 1.00 98.38 97 SER A CA 1
ATOM 762 C C . SER A 1 97 ? -1.589 -11.185 11.528 1.00 98.38 97 SER A C 1
ATOM 764 O O . SER A 1 97 ? -0.879 -11.345 10.536 1.00 98.38 97 SER A O 1
ATOM 766 N N . LEU A 1 98 ? -1.344 -10.235 12.441 1.00 98.44 98 LEU A N 1
ATOM 767 C CA . LEU A 1 98 ? -0.196 -9.323 12.386 1.00 98.44 98 LEU A CA 1
ATOM 768 C C . LEU A 1 98 ? 1.133 -10.066 12.566 1.00 98.44 98 LEU A C 1
ATOM 770 O O . LEU A 1 98 ? 2.084 -9.773 11.845 1.00 98.44 98 LEU A O 1
ATOM 774 N N . SER A 1 99 ? 1.195 -11.052 13.465 1.00 98.50 99 SER A N 1
ATOM 775 C CA . SER A 1 99 ? 2.373 -11.911 13.638 1.00 98.50 99 SER A CA 1
ATOM 776 C C . SER A 1 99 ? 2.715 -12.662 12.357 1.00 98.50 99 SER A C 1
ATOM 778 O O . SER A 1 99 ? 3.866 -12.646 11.930 1.00 98.50 99 SER A O 1
ATOM 780 N N . LEU A 1 100 ? 1.720 -13.290 11.719 1.00 98.25 100 LEU A N 1
ATOM 781 C CA . LEU A 1 100 ? 1.914 -13.997 10.450 1.00 98.25 100 LEU A CA 1
ATOM 782 C C . LEU A 1 100 ? 2.382 -13.042 9.346 1.00 98.25 100 LEU A C 1
ATOM 784 O O . LEU A 1 100 ? 3.281 -13.380 8.579 1.00 98.25 100 LEU A O 1
ATOM 788 N N . ALA A 1 101 ? 1.824 -11.830 9.293 1.00 97.94 101 ALA A N 1
ATOM 789 C CA . ALA A 1 101 ? 2.259 -10.806 8.350 1.00 97.94 101 ALA A CA 1
ATOM 790 C C . ALA A 1 101 ? 3.730 -10.403 8.573 1.00 97.94 101 ALA A C 1
ATOM 792 O O . ALA A 1 101 ? 4.496 -10.382 7.613 1.00 97.94 101 ALA A O 1
ATOM 793 N N . LEU A 1 102 ? 4.139 -10.151 9.822 1.00 97.88 102 LEU A N 1
ATOM 794 C CA . LEU A 1 102 ? 5.516 -9.784 10.185 1.00 97.88 102 LEU A CA 1
ATOM 795 C C . LEU A 1 102 ? 6.522 -10.895 9.889 1.00 97.88 102 LEU A C 1
ATOM 797 O O . LEU A 1 102 ? 7.556 -10.632 9.281 1.00 97.88 102 LEU A O 1
ATOM 801 N N . LEU A 1 103 ? 6.185 -12.139 10.240 1.00 97.25 103 LEU A N 1
ATOM 802 C CA . LEU A 1 103 ? 6.996 -13.313 9.906 1.00 97.25 103 LEU A CA 1
ATOM 803 C C . LEU A 1 103 ? 7.144 -13.511 8.390 1.00 97.25 103 LEU A C 1
ATOM 805 O O . LEU A 1 103 ? 8.110 -14.126 7.951 1.00 97.25 103 LEU A O 1
ATOM 809 N N . THR A 1 104 ? 6.209 -12.988 7.590 1.00 96.19 104 THR A N 1
ATOM 810 C CA . THR A 1 104 ? 6.296 -13.040 6.127 1.00 96.19 104 THR A CA 1
ATOM 811 C C . THR A 1 104 ? 7.132 -11.890 5.561 1.00 96.19 104 THR A C 1
ATOM 813 O O . THR A 1 104 ? 7.953 -12.107 4.665 1.00 96.19 104 THR A O 1
ATOM 816 N N . LYS A 1 105 ? 6.918 -10.656 6.044 1.00 94.56 105 LYS A N 1
ATOM 817 C CA . LYS A 1 105 ? 7.662 -9.470 5.604 1.00 94.56 105 LYS A CA 1
ATOM 818 C C . LYS A 1 105 ? 7.604 -8.336 6.629 1.00 94.56 105 LYS A C 1
ATOM 820 O O . LYS A 1 105 ? 6.530 -7.940 7.081 1.00 94.56 105 LYS A O 1
ATOM 825 N N . TYR A 1 106 ? 8.752 -7.712 6.899 1.00 93.88 106 TYR A N 1
ATOM 826 C CA . TYR A 1 106 ? 8.869 -6.627 7.882 1.00 93.88 106 TYR A CA 1
ATOM 827 C C . TYR A 1 106 ? 8.029 -5.381 7.551 1.00 93.88 106 TYR A C 1
ATOM 829 O O . TYR A 1 106 ? 7.648 -4.651 8.460 1.00 93.88 106 TYR A O 1
ATOM 837 N N . THR A 1 107 ? 7.656 -5.158 6.284 1.00 93.62 107 THR A N 1
ATOM 838 C CA . THR A 1 107 ? 6.733 -4.068 5.889 1.00 93.62 107 THR A CA 1
ATOM 839 C C . THR A 1 107 ? 5.378 -4.126 6.612 1.00 93.62 107 THR A C 1
ATOM 841 O O . THR A 1 107 ? 4.712 -3.100 6.754 1.00 93.62 107 THR A O 1
ATOM 844 N N . ALA A 1 108 ? 4.990 -5.287 7.158 1.00 96.88 108 ALA A N 1
ATOM 845 C CA . ALA A 1 108 ? 3.826 -5.425 8.032 1.00 96.88 108 ALA A CA 1
ATOM 846 C C . ALA A 1 108 ? 3.914 -4.574 9.317 1.00 96.88 108 ALA A C 1
ATOM 848 O O . ALA A 1 108 ? 2.878 -4.264 9.913 1.00 96.88 108 ALA A O 1
ATOM 849 N N . LEU A 1 109 ? 5.114 -4.126 9.709 1.00 97.25 109 LEU A N 1
ATOM 850 C CA . LEU A 1 109 ? 5.330 -3.193 10.816 1.00 97.25 109 LEU A CA 1
ATOM 851 C C . LEU A 1 109 ? 4.534 -1.895 10.629 1.00 97.25 109 LEU A C 1
ATOM 853 O O . LEU A 1 109 ? 4.004 -1.355 11.596 1.00 97.25 109 LEU A O 1
ATOM 857 N N . LEU A 1 110 ? 4.358 -1.432 9.389 1.00 97.38 110 LEU A N 1
ATOM 858 C CA . LEU A 1 110 ? 3.581 -0.226 9.094 1.00 97.38 110 LEU A CA 1
ATOM 859 C C . LEU A 1 110 ? 2.096 -0.397 9.452 1.00 97.38 110 LEU A C 1
ATOM 861 O O . LEU A 1 110 ? 1.466 0.522 9.985 1.00 97.38 110 LEU A O 1
ATOM 865 N N . VAL A 1 111 ? 1.536 -1.592 9.234 1.00 97.50 111 VAL A N 1
ATOM 866 C CA . VAL A 1 111 ? 0.167 -1.918 9.664 1.00 97.50 111 VAL A CA 1
ATOM 867 C C . VAL A 1 111 ? 0.101 -2.128 11.173 1.00 97.50 111 VAL A C 1
ATOM 869 O O . VAL A 1 111 ? -0.847 -1.648 11.797 1.00 97.50 111 VAL A O 1
ATOM 872 N N . LEU A 1 112 ? 1.104 -2.755 11.794 1.00 98.25 112 LEU A N 1
ATOM 873 C CA . LEU A 1 112 ? 1.179 -2.850 13.256 1.00 98.25 112 LEU A CA 1
ATOM 874 C C . LEU A 1 112 ? 1.160 -1.459 13.910 1.00 98.25 112 LEU A C 1
ATOM 876 O O . LEU A 1 112 ? 0.343 -1.213 14.796 1.00 98.25 112 LEU A O 1
ATOM 880 N N . ILE A 1 113 ? 2.005 -0.534 13.447 1.00 98.25 113 ILE A N 1
ATOM 881 C CA . ILE A 1 113 ? 2.051 0.849 13.942 1.00 98.25 113 ILE A CA 1
ATOM 882 C C . ILE A 1 113 ? 0.693 1.521 13.739 1.00 98.25 113 ILE A C 1
ATOM 884 O O . ILE A 1 113 ? 0.109 2.037 14.690 1.00 98.25 113 ILE A O 1
ATOM 888 N N . THR A 1 114 ? 0.142 1.457 12.526 1.00 97.69 114 THR A N 1
ATOM 889 C CA . THR A 1 114 ? -1.141 2.094 12.198 1.00 97.69 114 THR A CA 1
ATOM 890 C C . THR A 1 114 ? -2.287 1.576 13.071 1.00 97.69 114 THR A C 1
ATOM 892 O O . THR A 1 114 ? -3.067 2.355 13.627 1.00 97.69 114 THR A O 1
ATOM 895 N N . THR A 1 115 ? -2.411 0.255 13.211 1.00 97.44 115 THR A N 1
ATOM 896 C CA . THR A 1 115 ? -3.438 -0.366 14.059 1.00 97.44 115 THR A CA 1
ATOM 897 C C . THR A 1 115 ? -3.234 0.008 15.524 1.00 97.44 115 THR A C 1
ATOM 899 O O . THR A 1 115 ? -4.179 0.447 16.173 1.00 97.44 115 THR A O 1
ATOM 902 N N . THR A 1 116 ? -2.006 -0.052 16.035 1.00 98.25 116 THR A N 1
ATOM 903 C CA . THR A 1 116 ? -1.700 0.319 17.423 1.00 98.25 116 THR A CA 1
ATOM 904 C C . THR A 1 116 ? -2.073 1.772 17.698 1.00 98.25 116 THR A C 1
ATOM 906 O O . THR A 1 116 ? -2.851 2.037 18.611 1.00 98.25 116 THR A O 1
ATOM 909 N N . VAL A 1 117 ? -1.619 2.710 16.862 1.00 97.94 117 VAL A N 1
ATOM 910 C CA . VAL A 1 117 ? -1.936 4.141 16.990 1.00 97.94 117 VAL A CA 1
ATOM 911 C C . VAL A 1 117 ? -3.447 4.373 16.965 1.00 97.94 117 VAL A C 1
ATOM 913 O O . VAL A 1 117 ? -3.986 5.047 17.838 1.00 97.94 117 VAL A O 1
ATOM 916 N N . THR A 1 118 ? -4.166 3.789 16.007 1.00 96.94 118 THR A N 1
ATOM 917 C CA . THR A 1 118 ? -5.613 4.030 15.861 1.00 96.94 118 THR A CA 1
ATOM 918 C C . THR A 1 118 ? -6.439 3.440 17.005 1.00 96.94 118 THR A C 1
ATOM 920 O O . THR A 1 118 ? -7.403 4.070 17.445 1.00 96.94 118 THR A O 1
ATOM 923 N N . TYR A 1 119 ? -6.051 2.284 17.551 1.00 97.19 119 TYR A N 1
ATOM 924 C CA . TYR A 1 119 ? -6.698 1.718 18.737 1.00 97.19 119 TYR A CA 1
ATOM 925 C C . TYR A 1 119 ? -6.302 2.428 20.040 1.00 97.19 119 TYR A C 1
ATOM 927 O O . TYR A 1 119 ? -7.149 2.557 20.924 1.00 97.19 119 TYR A O 1
ATOM 935 N N . LEU A 1 120 ? -5.075 2.945 20.165 1.00 97.19 120 LEU A N 1
ATOM 936 C CA . LEU A 1 120 ? -4.688 3.800 21.294 1.00 97.19 120 LEU A CA 1
ATOM 937 C C . LEU A 1 120 ? -5.461 5.123 21.277 1.00 97.19 120 LEU A C 1
ATOM 939 O O . LEU A 1 120 ? -6.003 5.523 22.302 1.00 97.19 120 LEU A O 1
ATOM 943 N N . LEU A 1 121 ? -5.607 5.759 20.111 1.00 96.25 121 LEU A N 1
ATOM 944 C CA . LEU A 1 121 ? -6.441 6.955 19.959 1.00 96.25 121 LEU A CA 1
ATOM 945 C C . LEU A 1 121 ? -7.906 6.672 20.299 1.00 96.25 121 LEU A C 1
ATOM 947 O O . LEU A 1 121 ? -8.565 7.495 20.933 1.00 96.25 121 LEU A O 1
ATOM 951 N N . ARG A 1 122 ? -8.420 5.497 19.921 1.00 94.88 122 ARG A N 1
ATOM 952 C CA . ARG A 1 122 ? -9.754 5.059 20.337 1.00 94.88 122 ARG A CA 1
ATOM 953 C C . ARG A 1 122 ? -9.864 4.926 21.853 1.00 94.88 122 ARG A C 1
ATOM 955 O O . ARG A 1 122 ? -10.858 5.361 22.424 1.00 94.88 122 ARG A O 1
ATOM 962 N N . TRP A 1 123 ? -8.862 4.340 22.501 1.00 95.19 123 TRP A N 1
ATOM 963 C CA . TRP A 1 123 ? -8.836 4.236 23.955 1.00 95.19 123 TRP A CA 1
ATOM 964 C C . TRP A 1 123 ? -8.809 5.612 24.624 1.00 95.19 123 TRP A C 1
ATOM 966 O O . TRP A 1 123 ? -9.590 5.833 25.541 1.00 95.19 123 TRP A O 1
ATOM 976 N N . ILE A 1 124 ? -8.000 6.552 24.133 1.00 95.69 124 ILE A N 1
ATOM 977 C CA . ILE A 1 124 ? -7.952 7.926 24.658 1.00 95.69 124 ILE A CA 1
ATOM 978 C C . ILE A 1 124 ? -9.323 8.615 24.543 1.00 95.69 124 ILE A C 1
ATOM 980 O O . ILE A 1 124 ? -9.715 9.354 25.439 1.00 95.69 124 ILE A O 1
ATOM 984 N N . ARG A 1 125 ? -10.070 8.358 23.461 1.00 92.06 125 ARG A N 1
ATOM 985 C CA . ARG A 1 125 ? -11.395 8.956 23.218 1.00 92.06 125 ARG A CA 1
ATOM 986 C C . ARG A 1 125 ? -12.517 8.313 24.033 1.00 92.06 125 ARG A C 1
ATOM 988 O O . ARG A 1 125 ? -13.333 9.021 24.610 1.00 92.06 125 ARG A O 1
ATOM 995 N N . ASP A 1 126 ? -12.557 6.983 24.069 1.00 91.44 126 ASP A N 1
ATOM 996 C CA . ASP A 1 126 ? -13.712 6.228 24.575 1.00 91.44 126 ASP A CA 1
ATOM 997 C C . ASP A 1 126 ? -13.438 5.512 25.911 1.00 91.44 126 ASP A C 1
ATOM 999 O O . ASP A 1 126 ? -14.337 4.878 26.469 1.00 91.44 126 ASP A O 1
ATOM 1003 N N . GLY A 1 127 ? -12.190 5.502 26.389 1.00 89.25 127 GLY A N 1
ATOM 1004 C CA . GLY A 1 127 ? -11.737 4.737 27.558 1.00 89.25 127 GLY A CA 1
ATOM 1005 C C . GLY A 1 127 ? -11.720 3.215 27.354 1.00 89.25 127 GLY A C 1
ATOM 1006 O O . GLY A 1 127 ? -11.553 2.458 28.308 1.00 89.25 127 GLY A O 1
ATOM 1007 N N . ARG A 1 128 ? -11.904 2.723 26.120 1.00 84.31 128 ARG A N 1
ATOM 1008 C CA . ARG A 1 128 ? -12.132 1.296 25.820 1.00 84.31 128 ARG A CA 1
ATOM 1009 C C . ARG A 1 128 ? -11.020 0.680 24.978 1.00 84.31 128 ARG A C 1
ATOM 1011 O O . ARG A 1 128 ? -10.520 1.295 24.048 1.00 84.31 128 ARG A O 1
ATOM 1018 N N . GLY A 1 129 ? -10.725 -0.595 25.236 1.00 87.31 129 GLY A N 1
ATOM 1019 C CA . GLY A 1 129 ? -9.899 -1.426 24.351 1.00 87.31 129 GLY A CA 1
ATOM 1020 C C . GLY A 1 129 ? -8.405 -1.477 24.675 1.00 87.31 129 GLY A C 1
ATOM 1021 O O . GLY A 1 129 ? -7.704 -2.238 24.018 1.00 87.31 129 GLY A O 1
ATOM 1022 N N . PHE A 1 130 ? -7.924 -0.769 25.703 1.00 95.12 130 PHE A N 1
ATOM 1023 C CA . PHE A 1 130 ? -6.504 -0.764 26.091 1.00 95.12 130 PHE A CA 1
ATOM 1024 C C . PHE A 1 130 ? -5.944 -2.162 26.392 1.00 95.12 130 PHE A C 1
ATOM 1026 O O . PHE A 1 130 ? -4.947 -2.566 25.803 1.00 95.12 130 PHE A O 1
ATOM 1033 N N . ALA A 1 131 ? -6.641 -2.951 27.218 1.00 96.12 131 ALA A N 1
ATOM 1034 C CA . ALA A 1 131 ? -6.260 -4.341 27.492 1.00 96.12 131 ALA A CA 1
ATOM 1035 C C . ALA A 1 131 ? -6.215 -5.204 26.215 1.00 96.12 131 ALA A C 1
ATOM 1037 O O . ALA A 1 131 ? -5.395 -6.108 26.096 1.00 96.12 131 ALA A O 1
ATOM 1038 N N . GLY A 1 132 ? -7.072 -4.897 25.237 1.00 96.69 132 GLY A N 1
ATOM 1039 C CA . GLY A 1 132 ? -7.056 -5.537 23.926 1.00 96.69 132 GLY A CA 1
ATOM 1040 C C . GLY A 1 132 ? -5.821 -5.176 23.100 1.00 96.69 132 GLY A C 1
ATOM 1041 O O . GLY A 1 132 ? -5.225 -6.058 22.491 1.00 96.69 132 GLY A O 1
ATOM 1042 N N . VAL A 1 133 ? -5.399 -3.908 23.122 1.00 97.25 133 VAL A N 1
ATOM 1043 C CA . VAL A 1 133 ? -4.150 -3.461 22.483 1.00 97.25 133 VAL A CA 1
ATOM 1044 C C . VAL A 1 133 ? -2.944 -4.145 23.121 1.00 97.25 133 VAL A C 1
ATOM 1046 O O . VAL A 1 133 ? -2.106 -4.671 22.395 1.00 97.25 133 VAL A O 1
ATOM 1049 N N . ILE A 1 134 ? -2.884 -4.218 24.455 1.00 98.31 134 ILE A N 1
ATOM 1050 C CA . ILE A 1 134 ? -1.818 -4.944 25.163 1.00 98.31 134 ILE A CA 1
ATOM 1051 C C . ILE A 1 134 ? -1.801 -6.415 24.744 1.00 98.31 134 ILE A C 1
ATOM 1053 O O . ILE A 1 134 ? -0.743 -6.932 24.403 1.00 98.31 134 ILE A O 1
ATOM 1057 N N . LEU A 1 135 ? -2.959 -7.082 24.719 1.00 98.50 135 LEU A N 1
ATOM 1058 C CA . LEU A 1 135 ? -3.059 -8.480 24.294 1.00 98.50 135 LEU A CA 1
ATOM 1059 C C . LEU A 1 135 ? -2.577 -8.679 22.850 1.00 98.50 135 LEU A C 1
ATOM 1061 O O . LEU A 1 135 ? -1.839 -9.621 22.572 1.00 98.50 135 LEU A O 1
ATOM 1065 N N . MET A 1 136 ? -2.976 -7.791 21.937 1.00 98.44 136 MET A N 1
ATOM 1066 C CA . MET A 1 136 ? -2.531 -7.809 20.543 1.00 98.44 136 MET A CA 1
ATOM 1067 C C . MET A 1 136 ? -1.004 -7.688 20.453 1.00 98.44 136 MET A C 1
ATOM 1069 O O . MET A 1 136 ? -0.372 -8.516 19.804 1.00 98.44 136 MET A O 1
ATOM 1073 N N . LEU A 1 137 ? -0.413 -6.696 21.128 1.00 98.56 137 LEU A N 1
ATOM 1074 C CA . LEU A 1 137 ? 1.036 -6.475 21.144 1.00 98.56 137 LEU A CA 1
ATOM 1075 C C . LEU A 1 137 ? 1.787 -7.646 21.782 1.00 98.56 137 LEU A C 1
ATOM 1077 O O . LEU A 1 137 ? 2.807 -8.071 21.254 1.00 98.56 137 LEU A O 1
ATOM 1081 N N . LEU A 1 138 ? 1.260 -8.209 22.870 1.00 98.69 138 LEU A N 1
ATOM 1082 C CA . LEU A 1 138 ? 1.835 -9.378 23.529 1.00 98.69 138 LEU A CA 1
ATOM 1083 C C . LEU A 1 138 ? 1.899 -10.573 22.573 1.00 98.69 138 LEU A C 1
ATOM 1085 O O . LEU A 1 138 ? 2.942 -11.207 22.459 1.00 98.69 138 LEU A O 1
ATOM 1089 N N . ILE A 1 139 ? 0.814 -10.858 21.849 1.00 98.75 139 ILE A N 1
ATOM 1090 C CA . ILE A 1 139 ? 0.782 -11.949 20.866 1.00 98.75 139 ILE A CA 1
ATOM 1091 C C . ILE A 1 139 ? 1.779 -11.693 19.735 1.00 98.75 139 ILE A C 1
ATOM 1093 O O . ILE A 1 139 ? 2.487 -12.619 19.340 1.00 98.75 139 ILE A O 1
ATOM 1097 N N . VAL A 1 140 ? 1.871 -10.456 19.242 1.00 98.62 140 VAL A N 1
ATOM 1098 C CA . VAL A 1 140 ? 2.843 -10.078 18.205 1.00 98.62 140 VAL A CA 1
ATOM 1099 C C . VAL A 1 140 ? 4.276 -10.311 18.677 1.00 98.62 140 VAL A C 1
ATOM 1101 O O . VAL A 1 140 ? 5.034 -11.014 18.009 1.00 98.62 140 VAL A O 1
ATOM 1104 N N . THR A 1 141 ? 4.630 -9.801 19.854 1.00 98.31 141 THR A N 1
ATOM 1105 C CA . THR A 1 141 ? 5.971 -9.952 20.428 1.00 98.31 141 THR A CA 1
ATOM 1106 C C . THR A 1 141 ? 6.314 -11.415 20.698 1.00 98.31 141 THR A C 1
ATOM 1108 O O . THR A 1 141 ? 7.392 -11.861 20.320 1.00 98.31 141 THR A O 1
ATOM 1111 N N . LEU A 1 142 ? 5.404 -12.192 21.292 1.00 98.25 142 LEU A N 1
ATOM 1112 C CA . LEU A 1 142 ? 5.662 -13.602 21.604 1.00 98.25 142 LEU A CA 1
ATOM 1113 C C . LEU A 1 142 ? 5.758 -14.484 20.351 1.00 98.25 142 LEU A C 1
ATOM 1115 O O . LEU A 1 142 ? 6.510 -15.453 20.349 1.00 98.25 142 LEU A O 1
ATOM 1119 N N . SER A 1 143 ? 5.015 -14.163 19.288 1.00 98.12 143 SER A N 1
ATOM 1120 C CA . SER A 1 143 ? 4.953 -15.012 18.087 1.00 98.12 143 SER A CA 1
ATOM 1121 C C . SER A 1 143 ? 6.014 -14.648 17.048 1.00 98.12 143 SER A C 1
ATOM 1123 O O . SER A 1 143 ? 6.643 -15.532 16.474 1.00 98.12 143 SER A O 1
ATOM 1125 N N . ALA A 1 144 ? 6.194 -13.352 16.777 1.00 98.00 144 ALA A N 1
ATOM 1126 C CA . ALA A 1 144 ? 7.093 -12.855 15.735 1.00 98.00 144 ALA A CA 1
ATOM 1127 C C . ALA A 1 144 ? 8.382 -12.238 16.298 1.00 98.00 144 ALA A C 1
ATOM 1129 O O . ALA A 1 144 ? 9.389 -12.182 15.596 1.00 98.00 144 ALA A O 1
ATOM 1130 N N . GLY A 1 145 ? 8.385 -11.798 17.561 1.00 97.31 145 GLY A N 1
ATOM 1131 C CA . GLY A 1 145 ? 9.504 -11.059 18.153 1.00 97.31 145 GLY A CA 1
ATOM 1132 C C . GLY A 1 145 ? 10.809 -11.849 18.236 1.00 97.31 145 GLY A C 1
ATOM 1133 O O . GLY A 1 145 ? 11.874 -11.247 18.135 1.00 97.31 145 GLY A O 1
ATOM 1134 N N . TRP A 1 146 ? 10.751 -13.182 18.333 1.00 97.81 146 TRP A N 1
ATOM 1135 C CA . TRP A 1 146 ? 11.955 -14.023 18.349 1.00 97.81 146 TRP A CA 1
ATOM 1136 C C . TRP A 1 146 ? 12.806 -13.847 17.081 1.00 97.81 146 TRP A C 1
ATOM 1138 O O . TRP A 1 146 ? 14.030 -13.862 17.174 1.00 97.81 146 TRP A O 1
ATOM 1148 N N . LEU A 1 147 ? 12.179 -13.645 15.912 1.00 96.38 147 LEU A N 1
ATOM 1149 C CA . LEU A 1 147 ? 12.878 -13.477 14.636 1.00 96.38 147 LEU A CA 1
ATOM 1150 C C . LEU A 1 147 ? 13.667 -12.165 14.625 1.00 96.38 147 LEU A C 1
ATOM 1152 O O . LEU A 1 147 ? 14.846 -12.153 14.287 1.00 96.38 147 LEU A O 1
ATOM 1156 N N . TYR A 1 148 ? 13.034 -11.075 15.057 1.00 96.69 148 TYR A N 1
ATOM 1157 C CA . TYR A 1 148 ? 13.664 -9.756 15.132 1.00 96.69 148 TYR A CA 1
ATOM 1158 C C . TYR A 1 148 ? 14.735 -9.692 16.224 1.00 96.69 148 TYR A C 1
ATOM 1160 O O . TYR A 1 148 ? 15.784 -9.091 16.017 1.00 96.69 148 TYR A O 1
ATOM 1168 N N . ALA A 1 149 ? 14.515 -10.359 17.362 1.00 97.44 149 ALA A N 1
ATOM 1169 C CA . ALA A 1 149 ? 15.523 -10.494 18.411 1.00 97.44 149 ALA A CA 1
ATOM 1170 C C . ALA A 1 149 ? 16.734 -11.302 17.922 1.00 97.44 149 ALA A C 1
ATOM 1172 O O . ALA A 1 149 ? 17.872 -10.891 18.131 1.00 97.44 149 ALA A O 1
ATOM 1173 N N . ARG A 1 150 ? 16.501 -12.418 17.215 1.00 96.31 150 ARG A N 1
ATOM 1174 C CA . ARG A 1 150 ? 17.561 -13.188 16.553 1.00 96.31 150 ARG A CA 1
ATOM 1175 C C . ARG A 1 150 ? 18.338 -12.309 15.578 1.00 96.31 150 ARG A C 1
ATOM 1177 O O . ARG A 1 150 ? 19.563 -12.338 15.605 1.00 96.31 150 ARG A O 1
ATOM 1184 N N . ASN A 1 151 ? 17.646 -11.548 14.731 1.00 95.62 151 ASN A N 1
ATOM 1185 C CA . ASN A 1 151 ? 18.300 -10.691 13.748 1.00 95.62 151 ASN A CA 1
ATOM 1186 C C . ASN A 1 151 ? 19.162 -9.618 14.422 1.00 95.62 151 ASN A C 1
ATOM 1188 O O . ASN A 1 151 ? 20.311 -9.440 14.041 1.00 95.62 151 ASN A O 1
ATOM 1192 N N . LEU A 1 152 ? 18.658 -8.998 15.491 1.00 95.75 152 LEU A N 1
ATOM 1193 C CA . LEU A 1 152 ? 19.418 -8.037 16.285 1.00 95.75 152 LEU A CA 1
ATOM 1194 C C . LEU A 1 152 ? 20.689 -8.659 16.892 1.00 95.75 152 LEU A C 1
ATOM 1196 O O . LEU A 1 152 ? 21.744 -8.037 16.853 1.00 95.75 152 LEU A O 1
ATOM 1200 N N . VAL A 1 153 ? 20.613 -9.884 17.424 1.00 96.88 153 VAL A N 1
ATOM 1201 C CA . VAL A 1 153 ? 21.775 -10.576 18.017 1.00 96.88 153 VAL A CA 1
ATOM 1202 C C . VAL A 1 153 ? 22.804 -10.995 16.962 1.00 96.88 153 VAL A C 1
ATOM 1204 O O . VAL A 1 153 ? 23.999 -10.915 17.223 1.00 96.88 153 VAL A O 1
ATOM 1207 N N . ILE A 1 154 ? 22.359 -11.462 15.791 1.00 94.38 154 ILE A N 1
ATOM 1208 C CA . ILE A 1 154 ? 23.248 -11.997 14.745 1.00 94.38 154 ILE A CA 1
ATOM 1209 C C . ILE A 1 154 ? 23.824 -10.886 13.859 1.00 94.38 154 ILE A C 1
ATOM 1211 O O . ILE A 1 154 ? 25.009 -10.919 13.541 1.00 94.38 154 ILE A O 1
ATOM 1215 N N . PHE A 1 155 ? 22.995 -9.926 13.447 1.00 93.38 155 PHE A N 1
ATOM 1216 C CA . PHE A 1 155 ? 23.332 -8.926 12.429 1.00 93.38 155 PHE A CA 1
ATOM 1217 C C . PHE A 1 155 ? 23.483 -7.508 12.993 1.00 93.38 155 PHE A C 1
ATOM 1219 O O . PHE A 1 155 ? 23.934 -6.620 12.278 1.00 93.38 155 PHE A O 1
ATOM 1226 N N . GLY A 1 156 ? 23.096 -7.264 14.250 1.00 94.31 156 GLY A N 1
ATOM 1227 C CA . GLY A 1 156 ? 23.064 -5.918 14.838 1.00 94.31 156 GLY A CA 1
ATOM 1228 C C . GLY A 1 156 ? 21.874 -5.063 14.387 1.00 94.31 156 GLY A C 1
ATOM 1229 O O . GLY A 1 156 ? 21.669 -3.982 14.934 1.00 94.31 156 GLY A O 1
ATOM 1230 N N . ASP A 1 157 ? 21.061 -5.563 13.452 1.00 92.19 157 ASP A N 1
ATOM 1231 C CA . ASP A 1 157 ? 19.878 -4.895 12.912 1.00 92.19 157 ASP A CA 1
ATOM 1232 C C . ASP A 1 157 ? 18.669 -5.853 12.927 1.00 92.19 157 ASP A C 1
ATOM 1234 O O . ASP A 1 157 ? 18.739 -6.950 12.360 1.00 92.19 157 ASP A O 1
ATOM 1238 N N . PRO A 1 158 ? 17.538 -5.492 13.567 1.00 93.88 158 PRO A N 1
ATOM 1239 C CA . PRO A 1 158 ? 16.339 -6.325 13.554 1.00 93.88 158 PRO A CA 1
ATOM 1240 C C . PRO A 1 158 ? 15.692 -6.447 12.161 1.00 93.88 158 PRO A C 1
ATOM 1242 O O . PRO A 1 158 ? 14.991 -7.432 11.908 1.00 93.88 158 PRO A O 1
ATOM 1245 N N . LEU A 1 159 ? 15.897 -5.471 11.271 1.00 93.00 159 LEU A N 1
ATOM 1246 C CA . LEU A 1 159 ? 15.255 -5.334 9.960 1.00 93.00 159 LEU A CA 1
ATOM 1247 C C . LEU A 1 159 ? 16.191 -5.629 8.778 1.00 93.00 159 LEU A C 1
ATOM 1249 O O . LEU A 1 159 ? 15.874 -5.229 7.660 1.00 93.00 159 LEU A O 1
ATOM 1253 N N . VAL A 1 160 ? 17.278 -6.370 9.016 1.00 91.31 160 VAL A N 1
ATOM 1254 C CA . VAL A 1 160 ? 18.235 -6.767 7.973 1.00 91.31 160 VAL A CA 1
ATOM 1255 C C . VAL A 1 160 ? 17.537 -7.349 6.732 1.00 91.31 160 VAL A C 1
ATOM 1257 O O . VAL A 1 160 ? 16.687 -8.247 6.816 1.00 91.31 160 VAL A O 1
ATOM 1260 N N . GLY A 1 161 ? 17.897 -6.821 5.569 1.00 87.38 161 GLY A N 1
ATOM 1261 C CA . GLY A 1 161 ? 17.429 -7.208 4.249 1.00 87.38 161 GLY A CA 1
ATOM 1262 C C . GLY A 1 161 ? 18.549 -7.749 3.368 1.00 87.38 161 GLY A C 1
ATOM 1263 O O . GLY A 1 161 ? 19.714 -7.803 3.742 1.00 87.38 161 GLY A O 1
ATOM 1264 N N . ASN A 1 162 ? 18.195 -8.165 2.154 1.00 86.12 162 ASN A N 1
ATOM 1265 C CA . ASN A 1 162 ? 19.143 -8.744 1.196 1.00 86.12 162 ASN A CA 1
ATOM 1266 C C . ASN A 1 162 ? 20.060 -7.706 0.526 1.00 86.12 162 ASN A C 1
ATOM 1268 O O . ASN A 1 162 ? 20.913 -8.084 -0.266 1.00 86.12 162 ASN A O 1
ATOM 1272 N N . TRP A 1 163 ? 19.835 -6.420 0.773 1.00 82.81 163 TRP A N 1
ATOM 1273 C CA . TRP A 1 163 ? 20.672 -5.318 0.298 1.00 82.81 163 TRP A CA 1
ATOM 1274 C C . TRP A 1 163 ? 21.737 -4.907 1.319 1.00 82.81 163 TRP A C 1
ATOM 1276 O O . TRP A 1 163 ? 22.633 -4.142 0.973 1.00 82.81 163 TRP A O 1
ATOM 1286 N N . ASP A 1 164 ? 21.623 -5.369 2.565 1.00 85.31 164 ASP A N 1
ATOM 1287 C CA . ASP A 1 164 ? 22.517 -4.973 3.643 1.00 85.31 164 ASP A CA 1
ATOM 1288 C C . ASP A 1 164 ? 23.817 -5.773 3.592 1.00 85.31 164 ASP A C 1
ATOM 1290 O O . ASP A 1 164 ? 23.805 -6.989 3.367 1.00 85.31 164 ASP A O 1
ATOM 1294 N N . GLU A 1 165 ? 24.944 -5.115 3.873 1.00 84.62 165 GLU A N 1
ATOM 1295 C CA . GLU A 1 165 ? 26.260 -5.765 3.904 1.00 84.62 165 GLU A CA 1
ATOM 1296 C C . GLU A 1 165 ? 26.298 -6.929 4.906 1.00 84.62 165 GLU A C 1
ATOM 1298 O O . GLU A 1 165 ? 26.923 -7.958 4.639 1.00 84.62 165 GLU A O 1
ATOM 1303 N N . GLN A 1 166 ? 25.567 -6.825 6.026 1.00 85.75 166 GLN A N 1
ATOM 1304 C CA . GLN A 1 166 ? 25.526 -7.886 7.040 1.00 85.75 166 GLN A CA 1
ATOM 1305 C C . GLN A 1 166 ? 24.836 -9.167 6.543 1.00 85.75 166 GLN A C 1
ATOM 1307 O O . GLN A 1 166 ? 25.015 -10.230 7.138 1.00 85.75 166 GLN A O 1
ATOM 1312 N N . SER A 1 167 ? 24.062 -9.100 5.454 1.00 81.56 167 SER A N 1
ATOM 1313 C CA . SER A 1 167 ? 23.361 -10.259 4.895 1.00 81.56 167 SER A CA 1
ATOM 1314 C C . SER A 1 167 ? 24.266 -11.196 4.092 1.00 81.56 167 SER A C 1
ATOM 1316 O O . SER A 1 167 ? 23.832 -12.293 3.738 1.00 81.56 167 SER A O 1
ATOM 1318 N N . THR A 1 168 ? 25.513 -10.794 3.796 1.00 82.75 168 THR A N 1
ATOM 1319 C CA . THR A 1 168 ? 26.483 -11.485 2.912 1.00 82.75 168 THR A CA 1
ATOM 1320 C C . THR A 1 168 ? 26.009 -11.688 1.466 1.00 82.75 168 THR A C 1
ATOM 1322 O O . THR A 1 168 ? 26.722 -12.268 0.644 1.00 82.75 168 THR A O 1
ATOM 1325 N N . PHE A 1 169 ? 24.809 -11.207 1.129 1.00 79.50 169 PHE A N 1
ATOM 1326 C CA . PHE A 1 169 ? 24.223 -11.313 -0.196 1.00 79.50 169 PHE A CA 1
ATOM 1327 C C . PHE A 1 169 ? 24.584 -10.065 -1.005 1.00 79.50 169 PHE A C 1
ATOM 1329 O O . PHE A 1 169 ? 23.973 -9.012 -0.862 1.00 79.50 169 PHE A O 1
ATOM 1336 N N . HIS A 1 170 ? 25.596 -10.182 -1.862 1.00 74.12 170 HIS A N 1
ATOM 1337 C CA . HIS A 1 170 ? 26.072 -9.068 -2.677 1.00 74.12 170 HIS A CA 1
ATOM 1338 C C . HIS A 1 170 ? 25.557 -9.188 -4.109 1.00 74.12 170 HIS A C 1
ATOM 1340 O O . HIS A 1 170 ? 25.831 -10.165 -4.807 1.00 74.12 170 HIS A O 1
ATOM 1346 N N . TYR A 1 171 ? 24.832 -8.172 -4.565 1.00 75.62 171 TYR A N 1
ATOM 1347 C CA . TYR A 1 171 ? 24.517 -7.989 -5.974 1.00 75.62 171 TYR A CA 1
ATOM 1348 C C . TYR A 1 171 ? 24.680 -6.521 -6.343 1.00 75.62 171 TYR A C 1
ATOM 1350 O O . TYR A 1 171 ? 24.183 -5.628 -5.661 1.00 75.62 171 TYR A O 1
ATOM 1358 N N . GLU A 1 172 ? 25.373 -6.276 -7.448 1.00 75.81 172 GLU A N 1
ATOM 1359 C CA . GLU A 1 172 ? 25.556 -4.935 -7.982 1.00 75.81 172 GLU A CA 1
ATOM 1360 C C . GLU A 1 172 ? 24.465 -4.632 -9.003 1.00 75.81 172 GLU A C 1
ATOM 1362 O O . GLU A 1 172 ? 24.115 -5.448 -9.860 1.00 75.81 172 GLU A O 1
ATOM 1367 N N . GLN A 1 173 ? 23.904 -3.435 -8.910 1.00 81.88 173 GLN A N 1
ATOM 1368 C CA . GLN A 1 173 ? 22.961 -2.912 -9.883 1.00 81.88 173 GLN A CA 1
ATOM 1369 C C . GLN A 1 173 ? 23.361 -1.494 -10.230 1.00 81.88 173 GLN A C 1
ATOM 1371 O O . GLN A 1 173 ? 23.776 -0.732 -9.358 1.00 81.88 173 GLN A O 1
ATOM 1376 N N . ASN A 1 174 ? 23.188 -1.129 -11.501 1.00 75.56 174 ASN A N 1
ATOM 1377 C CA . ASN A 1 174 ? 23.486 0.225 -11.941 1.00 75.56 174 ASN A CA 1
ATOM 1378 C C . ASN A 1 174 ? 22.722 1.229 -11.061 1.00 75.56 174 ASN A C 1
ATOM 1380 O O . ASN A 1 174 ? 21.493 1.107 -10.933 1.00 75.56 174 ASN A O 1
ATOM 1384 N N . PRO A 1 175 ? 23.423 2.200 -10.451 1.00 66.12 175 PRO A N 1
ATOM 1385 C CA . PRO A 1 175 ? 22.776 3.208 -9.635 1.00 66.12 175 PRO A CA 1
ATOM 1386 C C . PRO A 1 175 ? 21.858 4.053 -10.521 1.00 66.12 175 PRO A C 1
ATOM 1388 O O . PRO A 1 175 ? 22.235 4.499 -11.605 1.00 66.12 175 PRO A O 1
ATOM 1391 N N . GLY A 1 176 ? 20.629 4.272 -10.062 1.00 66.81 176 GLY A N 1
ATOM 1392 C CA . GLY A 1 176 ? 19.759 5.299 -10.620 1.00 66.81 176 GLY A CA 1
ATOM 1393 C C . GLY A 1 176 ? 20.152 6.667 -10.064 1.00 66.81 176 GLY A C 1
ATOM 1394 O O . GLY A 1 176 ? 20.440 6.795 -8.875 1.00 66.81 176 GLY A O 1
ATOM 1395 N N . TYR A 1 177 ? 20.131 7.712 -10.892 1.00 66.81 177 TYR A N 1
ATOM 1396 C CA . TYR A 1 177 ? 20.347 9.082 -10.424 1.00 66.81 177 TYR A CA 1
ATOM 1397 C C . TYR A 1 177 ? 19.187 9.529 -9.523 1.00 66.81 177 TYR A C 1
ATOM 1399 O O . TYR A 1 177 ? 18.091 9.817 -10.002 1.00 66.81 177 TYR A O 1
ATOM 1407 N N . ARG A 1 178 ? 19.422 9.620 -8.209 1.00 83.94 178 ARG A N 1
ATOM 1408 C CA . ARG A 1 178 ? 18.428 10.108 -7.239 1.00 83.94 178 ARG A CA 1
ATOM 1409 C C . ARG A 1 178 ? 18.627 11.597 -7.000 1.00 83.94 178 ARG A C 1
ATOM 1411 O O . ARG A 1 178 ? 19.354 12.018 -6.111 1.00 83.94 178 ARG A O 1
ATOM 1418 N N . THR A 1 179 ? 17.992 12.403 -7.840 1.00 90.56 179 THR A N 1
ATOM 1419 C CA . THR A 1 179 ? 17.945 13.862 -7.680 1.00 90.56 179 THR A CA 1
ATOM 1420 C C . THR A 1 179 ? 16.568 14.293 -7.189 1.00 90.56 179 THR A C 1
ATOM 1422 O O . THR A 1 179 ? 15.598 13.547 -7.299 1.00 90.56 179 THR A O 1
ATOM 1425 N N . LEU A 1 180 ? 16.434 15.530 -6.710 1.00 92.88 180 LEU A N 1
ATOM 1426 C CA . LEU A 1 180 ? 15.111 16.084 -6.411 1.00 92.88 180 LEU A CA 1
ATOM 1427 C C . LEU A 1 180 ? 14.186 16.036 -7.645 1.00 92.88 180 LEU A C 1
ATOM 1429 O O . LEU A 1 180 ? 13.013 15.695 -7.530 1.00 92.88 180 LEU A O 1
ATOM 1433 N N . SER A 1 181 ? 14.736 16.283 -8.839 1.00 92.88 181 SER A N 1
ATOM 1434 C CA . SER A 1 181 ? 14.009 16.164 -10.111 1.00 92.88 181 SER A CA 1
ATOM 1435 C C . SER A 1 181 ? 13.452 14.753 -10.335 1.00 92.88 181 SER A C 1
ATOM 1437 O O . SER A 1 181 ? 12.304 14.603 -10.749 1.00 92.88 181 SER A O 1
ATOM 1439 N N . PHE A 1 182 ? 14.213 13.713 -9.979 1.00 92.62 182 PHE A N 1
ATOM 1440 C CA . PHE A 1 182 ? 13.771 12.320 -10.079 1.00 92.62 182 PHE A CA 1
ATOM 1441 C C . PHE A 1 182 ? 12.518 12.028 -9.230 1.00 92.62 182 PHE A C 1
ATOM 1443 O O . PHE A 1 182 ? 11.650 11.276 -9.670 1.00 92.62 182 PHE A O 1
ATOM 1450 N N . TYR A 1 183 ? 12.389 12.641 -8.048 1.00 94.88 183 TYR A N 1
ATOM 1451 C CA . TYR A 1 183 ? 11.232 12.462 -7.157 1.00 94.88 183 TYR A CA 1
ATOM 1452 C C . TYR A 1 183 ? 10.064 13.416 -7.432 1.00 94.88 183 TYR A C 1
ATOM 1454 O O . TYR A 1 183 ? 8.958 13.162 -6.965 1.00 94.88 183 TYR A O 1
ATOM 1462 N N . LEU A 1 184 ? 10.274 14.512 -8.163 1.00 94.94 184 LEU A N 1
ATOM 1463 C CA . LEU A 1 184 ? 9.214 15.481 -8.477 1.00 94.94 184 LEU A CA 1
ATOM 1464 C C . LEU A 1 184 ? 8.611 15.297 -9.877 1.00 94.94 184 LEU A C 1
ATOM 1466 O O . LEU A 1 184 ? 7.539 15.829 -10.159 1.00 94.94 184 LEU A O 1
ATOM 1470 N N . LYS A 1 185 ? 9.284 14.559 -10.763 1.00 94.31 185 LYS A N 1
ATOM 1471 C CA . LYS A 1 185 ? 8.847 14.338 -12.144 1.00 94.31 185 LYS A CA 1
ATOM 1472 C C . LYS A 1 185 ? 7.828 13.199 -12.247 1.00 94.31 185 LYS A C 1
ATOM 1474 O O . LYS A 1 185 ? 7.941 12.186 -11.566 1.00 94.31 185 LYS A O 1
ATOM 1479 N N . PHE A 1 186 ? 6.865 13.361 -13.151 1.00 95.69 186 PHE A N 1
ATOM 1480 C CA . PHE A 1 186 ? 5.936 12.322 -13.592 1.00 95.69 186 PHE A CA 1
ATOM 1481 C C . PHE A 1 186 ? 5.448 12.629 -15.015 1.00 95.69 186 PHE A C 1
ATOM 1483 O O . PHE A 1 186 ? 5.378 13.793 -15.414 1.00 95.69 186 PHE A O 1
ATOM 1490 N N . GLY A 1 187 ? 5.068 11.596 -15.766 1.00 94.94 187 GLY A N 1
ATOM 1491 C CA . GLY A 1 187 ? 4.281 11.712 -16.994 1.00 94.94 187 GLY A CA 1
ATOM 1492 C C . GLY A 1 187 ? 4.904 11.007 -18.192 1.00 94.94 187 GLY A C 1
ATOM 1493 O O . GLY A 1 187 ? 4.206 10.753 -19.172 1.00 94.94 187 GLY A O 1
ATOM 1494 N N . SER A 1 188 ? 6.184 10.633 -18.119 1.00 94.19 188 SER A N 1
ATOM 1495 C CA . SER A 1 188 ? 6.843 9.853 -19.169 1.00 94.19 188 SER A CA 1
ATOM 1496 C C . SER A 1 188 ? 6.179 8.495 -19.397 1.00 94.19 188 SER A C 1
ATOM 1498 O O . SER A 1 188 ? 6.176 8.012 -20.528 1.00 94.19 188 SER A O 1
ATOM 1500 N N . ALA A 1 189 ? 5.520 7.922 -18.388 1.00 95.12 189 ALA A N 1
ATOM 1501 C CA . ALA A 1 189 ? 4.730 6.701 -18.520 1.00 95.12 189 ALA A CA 1
ATOM 1502 C C . ALA A 1 189 ? 3.571 6.801 -19.531 1.00 95.12 189 ALA A C 1
ATOM 1504 O O . ALA A 1 189 ? 3.141 5.778 -20.057 1.00 95.12 189 ALA A O 1
ATOM 1505 N N . LEU A 1 190 ? 3.084 8.010 -19.839 1.00 94.12 190 LEU A N 1
ATOM 1506 C CA . LEU A 1 190 ? 1.935 8.216 -20.729 1.00 94.12 190 LEU A CA 1
ATOM 1507 C C . LEU A 1 190 ? 2.306 8.254 -22.219 1.00 94.12 190 LEU A C 1
ATOM 1509 O O . LEU A 1 190 ? 1.431 8.103 -23.067 1.00 94.12 190 LEU A O 1
ATOM 1513 N N . TYR A 1 191 ? 3.582 8.476 -22.549 1.00 91.19 191 TYR A N 1
ATOM 1514 C CA . TYR A 1 191 ? 4.034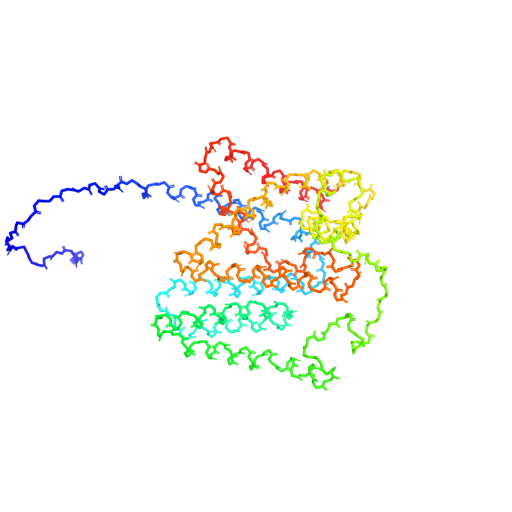 8.641 -23.938 1.00 91.19 191 TYR A CA 1
ATOM 1515 C C . TYR A 1 191 ? 5.339 7.908 -24.273 1.00 91.19 191 TYR A C 1
ATOM 1517 O O . TYR A 1 191 ? 5.720 7.850 -25.446 1.00 91.19 191 TYR A O 1
ATOM 1525 N N . SER A 1 192 ? 6.046 7.345 -23.286 1.00 87.31 192 SER A N 1
ATOM 1526 C CA . SER A 1 192 ? 7.289 6.617 -23.541 1.00 87.31 192 SER A CA 1
ATOM 1527 C C . SER A 1 192 ? 7.035 5.375 -24.393 1.00 87.31 192 SER A C 1
ATOM 1529 O O . SER A 1 192 ? 6.149 4.562 -24.125 1.00 87.31 192 SER A O 1
ATOM 1531 N N . LYS A 1 193 ? 7.874 5.194 -25.416 1.00 84.81 193 LYS A N 1
ATOM 1532 C CA . LYS A 1 193 ? 7.899 3.959 -26.208 1.00 84.81 193 LYS A CA 1
ATOM 1533 C C . LYS A 1 193 ? 8.640 2.829 -25.489 1.00 84.81 193 LYS A C 1
ATOM 1535 O O . LYS A 1 193 ? 8.313 1.675 -25.757 1.00 84.81 193 LYS A O 1
ATOM 1540 N N . GLN A 1 194 ? 9.584 3.179 -24.613 1.00 88.19 194 GLN A N 1
ATOM 1541 C CA . GLN A 1 194 ? 10.429 2.280 -23.822 1.00 88.19 194 GLN A CA 1
ATOM 1542 C C . GLN A 1 194 ? 9.880 2.211 -22.395 1.00 88.19 194 GLN A C 1
ATOM 1544 O O . GLN A 1 194 ? 10.047 3.149 -21.607 1.00 88.19 194 GLN A O 1
ATOM 1549 N N . ILE A 1 195 ? 9.178 1.126 -22.072 1.00 90.00 195 ILE A N 1
ATOM 1550 C CA . ILE A 1 1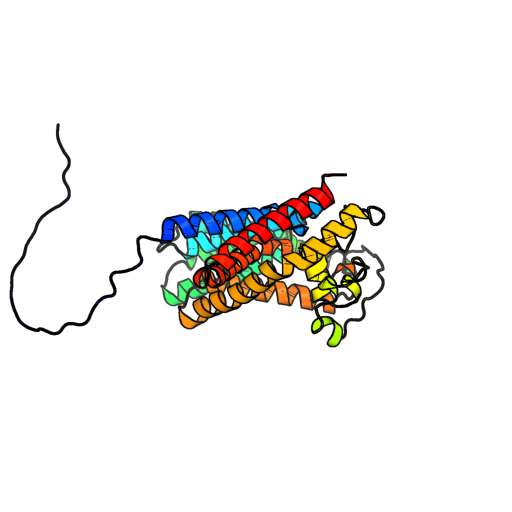95 ? 8.531 0.952 -20.763 1.00 90.00 195 ILE A CA 1
ATOM 1551 C C . ILE A 1 195 ? 9.583 0.611 -19.698 1.00 90.00 195 ILE A C 1
ATOM 1553 O O . ILE A 1 195 ? 9.530 1.123 -18.585 1.00 90.00 195 ILE A O 1
ATOM 1557 N N . GLU A 1 196 ? 10.596 -0.175 -20.054 1.00 88.81 196 GLU A N 1
ATOM 1558 C CA . GLU A 1 196 ? 11.780 -0.476 -19.245 1.00 88.81 196 GLU A CA 1
ATOM 1559 C C . GLU A 1 196 ? 12.511 0.782 -18.765 1.00 88.81 196 GLU A C 1
ATOM 1561 O O . GLU A 1 196 ? 13.095 0.782 -17.683 1.00 88.81 196 GLU A O 1
ATOM 1566 N N . GLY A 1 197 ? 12.444 1.861 -19.550 1.00 89.31 197 GLY A N 1
ATOM 1567 C CA . GLY A 1 197 ? 13.056 3.149 -19.248 1.00 89.31 197 GLY A CA 1
ATOM 1568 C C . GLY A 1 197 ? 12.443 3.848 -18.032 1.00 89.31 197 GLY A C 1
ATOM 1569 O O . GLY A 1 197 ? 13.121 4.620 -17.360 1.00 89.31 197 GLY A O 1
ATOM 1570 N N . LEU A 1 198 ? 11.174 3.566 -17.712 1.00 92.31 198 LEU A N 1
ATOM 1571 C CA . LEU A 1 198 ? 10.402 4.336 -16.729 1.00 92.31 198 LEU A CA 1
ATOM 1572 C C . LEU A 1 198 ? 11.028 4.331 -15.329 1.00 92.31 198 LEU A C 1
ATOM 1574 O O . LEU A 1 198 ? 11.047 5.369 -14.674 1.00 92.31 198 LEU A O 1
ATOM 1578 N N . ARG A 1 199 ? 11.620 3.204 -14.915 1.00 90.12 199 ARG A N 1
ATOM 1579 C CA . ARG A 1 199 ? 12.303 3.040 -13.615 1.00 90.12 199 ARG A CA 1
ATOM 1580 C C . ARG A 1 199 ? 13.562 3.905 -13.447 1.00 90.12 199 ARG A C 1
ATOM 1582 O O . ARG A 1 199 ? 14.042 4.071 -12.332 1.00 90.12 199 ARG A O 1
ATOM 1589 N N . TRP A 1 200 ? 14.083 4.459 -14.543 1.00 88.56 200 TRP A N 1
ATOM 1590 C CA . TRP A 1 200 ? 15.260 5.336 -14.562 1.00 88.56 200 TRP A CA 1
ATOM 1591 C C . TRP A 1 200 ? 14.900 6.812 -14.738 1.00 88.56 200 TRP A C 1
ATOM 1593 O O . TRP A 1 200 ? 15.711 7.682 -14.432 1.00 88.56 200 TRP A O 1
ATOM 1603 N N . ILE A 1 201 ? 13.704 7.103 -15.257 1.00 90.06 201 ILE A N 1
ATOM 1604 C CA . ILE A 1 201 ? 13.291 8.465 -15.610 1.00 90.06 201 ILE A CA 1
ATOM 1605 C C . ILE A 1 201 ? 12.822 9.241 -14.379 1.00 90.06 201 ILE A C 1
ATOM 1607 O O . ILE A 1 201 ? 13.202 10.400 -14.206 1.00 90.06 201 ILE A O 1
ATOM 1611 N N . SER A 1 202 ? 11.968 8.631 -13.560 1.00 92.94 202 SER A N 1
ATOM 1612 C CA . SER A 1 202 ? 11.473 9.218 -12.316 1.00 92.94 202 SER A CA 1
ATOM 1613 C C . SER A 1 202 ? 10.965 8.130 -11.374 1.00 92.94 202 SER A C 1
ATOM 1615 O O . SER A 1 202 ? 10.629 7.023 -11.808 1.00 92.94 202 SER A O 1
ATOM 1617 N N . PHE A 1 203 ? 10.874 8.457 -10.085 1.00 94.38 203 PHE A N 1
ATOM 1618 C CA . PHE A 1 203 ? 10.292 7.563 -9.088 1.00 94.38 203 PHE A CA 1
ATOM 1619 C C . PHE A 1 203 ? 8.846 7.220 -9.463 1.00 94.38 203 PHE A C 1
ATOM 1621 O O . PHE A 1 203 ? 8.485 6.053 -9.585 1.00 94.38 203 PHE A O 1
ATOM 1628 N N . TRP A 1 204 ? 8.032 8.242 -9.738 1.00 95.56 204 TRP A N 1
ATOM 1629 C CA . TRP A 1 204 ? 6.604 8.068 -9.989 1.00 95.56 204 TRP A CA 1
ATOM 1630 C C . TRP A 1 204 ? 6.301 7.381 -11.316 1.00 95.56 204 TRP A C 1
ATOM 1632 O O . TRP A 1 204 ? 5.364 6.594 -11.369 1.00 95.56 204 TRP A O 1
ATOM 1642 N N . ASP A 1 205 ? 7.074 7.628 -12.379 1.00 95.56 205 ASP A N 1
ATOM 1643 C CA . ASP A 1 205 ? 6.913 6.900 -13.644 1.00 95.56 205 ASP A CA 1
ATOM 1644 C C . ASP A 1 205 ? 7.276 5.418 -13.475 1.00 95.56 205 ASP A C 1
ATOM 1646 O O . ASP A 1 205 ? 6.624 4.550 -14.059 1.00 95.56 205 ASP A O 1
ATOM 1650 N N . GLY A 1 206 ? 8.290 5.111 -12.660 1.00 95.00 206 GLY A N 1
ATOM 1651 C CA . GLY A 1 206 ? 8.695 3.743 -12.358 1.00 95.00 206 GLY A CA 1
ATOM 1652 C C . GLY A 1 206 ? 7.678 2.981 -11.501 1.00 95.00 206 GLY A C 1
ATOM 1653 O O . GLY A 1 206 ? 7.304 1.858 -11.855 1.00 95.00 206 GLY A O 1
ATOM 1654 N N . GLU A 1 207 ? 7.180 3.599 -10.429 1.00 95.94 207 GLU A N 1
ATOM 1655 C CA . GLU A 1 207 ? 6.101 3.062 -9.588 1.00 95.94 207 GLU A CA 1
ATOM 1656 C C . GLU A 1 207 ? 4.813 2.887 -10.407 1.00 95.94 207 GLU A C 1
ATOM 1658 O O . GLU A 1 207 ? 4.248 1.801 -10.484 1.00 95.94 207 GLU A O 1
ATOM 1663 N N . TYR A 1 208 ? 4.384 3.917 -11.137 1.00 96.94 208 TYR A N 1
ATOM 1664 C CA . TYR A 1 208 ? 3.200 3.842 -11.993 1.00 96.94 208 TYR A CA 1
ATOM 1665 C C . TYR A 1 208 ? 3.327 2.760 -13.074 1.00 96.94 208 TYR A C 1
ATOM 1667 O O . TYR A 1 208 ? 2.411 1.961 -13.279 1.00 96.94 208 TYR A O 1
ATOM 1675 N N . GLY A 1 209 ? 4.487 2.704 -13.736 1.00 96.31 209 GLY A N 1
ATOM 1676 C CA . GLY A 1 209 ? 4.792 1.743 -14.791 1.00 96.31 209 GLY A CA 1
ATOM 1677 C C . GLY A 1 209 ? 4.843 0.289 -14.318 1.00 96.31 209 GLY A C 1
ATOM 1678 O O . GLY A 1 209 ? 4.563 -0.607 -15.107 1.00 96.31 209 GLY A O 1
ATOM 1679 N N . SER A 1 210 ? 5.178 0.048 -13.048 1.00 95.88 210 SER A N 1
ATOM 1680 C CA . SER A 1 210 ? 5.146 -1.286 -12.427 1.00 95.88 210 SER A CA 1
ATOM 1681 C C . SER A 1 210 ? 3.804 -1.608 -11.764 1.00 95.88 210 SER A C 1
ATOM 1683 O O . SER A 1 210 ? 3.477 -2.778 -11.598 1.00 95.88 210 SER A O 1
ATOM 1685 N N . MET A 1 211 ? 3.004 -0.611 -11.387 1.00 96.56 211 MET A N 1
ATOM 1686 C CA . MET A 1 211 ? 1.666 -0.829 -10.830 1.00 96.56 211 MET A CA 1
ATOM 1687 C C . MET A 1 211 ? 0.667 -1.244 -11.917 1.00 96.56 211 MET A C 1
ATOM 1689 O O . MET A 1 211 ? -0.087 -2.209 -11.761 1.00 96.56 211 MET A O 1
ATOM 1693 N N . TRP A 1 212 ? 0.682 -0.506 -13.029 1.00 96.62 212 TRP A N 1
ATOM 1694 C CA . TRP A 1 212 ? -0.276 -0.606 -14.136 1.00 96.62 212 TRP A CA 1
ATOM 1695 C C . TRP A 1 212 ? 0.303 -1.242 -15.404 1.00 96.62 212 TRP A C 1
ATOM 1697 O O . TRP A 1 212 ? -0.323 -1.239 -16.462 1.00 96.62 212 TRP A O 1
ATOM 1707 N N . GLY A 1 213 ? 1.496 -1.804 -15.297 1.00 94.94 213 GLY A N 1
ATOM 1708 C CA . GLY A 1 213 ? 2.176 -2.558 -16.335 1.00 94.94 213 GLY A CA 1
ATOM 1709 C C . GLY A 1 213 ? 3.321 -3.327 -15.699 1.00 94.94 213 GLY A C 1
ATOM 1710 O O . GLY A 1 213 ? 3.336 -3.532 -14.491 1.00 94.94 213 GLY A O 1
ATOM 1711 N N . GLU A 1 214 ? 4.301 -3.727 -16.491 1.00 93.38 214 GLU A N 1
ATOM 1712 C CA . GLU A 1 214 ? 5.485 -4.416 -16.006 1.00 93.38 214 GLU A CA 1
ATOM 1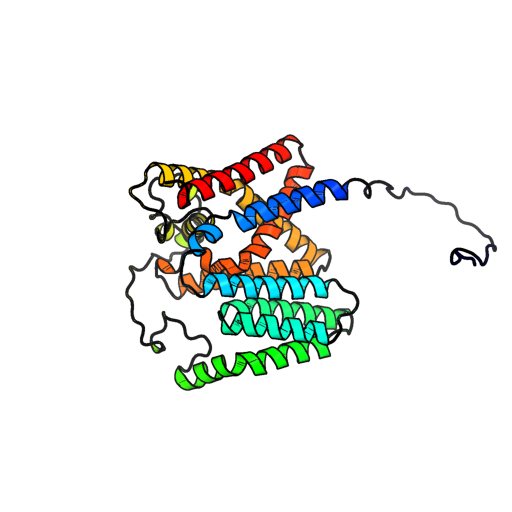713 C C . GLU A 1 214 ? 6.734 -3.840 -16.667 1.00 93.38 214 GLU A C 1
ATOM 1715 O O . GLU A 1 214 ? 7.268 -4.357 -17.642 1.00 93.38 214 GLU A O 1
ATOM 1720 N N . ASN A 1 215 ? 7.243 -2.754 -16.099 1.00 90.88 215 ASN A N 1
ATOM 1721 C CA . ASN A 1 215 ? 8.496 -2.151 -16.543 1.00 90.88 215 ASN A CA 1
ATOM 1722 C C . ASN A 1 215 ? 9.750 -2.912 -16.094 1.00 90.88 215 ASN A C 1
ATOM 1724 O O . ASN A 1 215 ? 10.840 -2.393 -16.294 1.00 90.88 215 ASN A O 1
ATOM 1728 N N . HIS A 1 216 ? 9.626 -4.100 -15.494 1.00 90.75 216 HIS A N 1
ATOM 1729 C CA . HIS A 1 216 ? 10.743 -4.946 -15.052 1.00 90.75 216 HIS A CA 1
ATOM 1730 C C . HIS A 1 216 ? 10.860 -6.278 -15.792 1.00 90.75 216 HIS A C 1
ATOM 1732 O O . HIS A 1 216 ? 11.922 -6.886 -15.721 1.00 90.75 216 HIS A O 1
ATOM 1738 N N . PHE A 1 217 ? 9.827 -6.669 -16.543 1.00 91.19 217 PHE A N 1
ATOM 1739 C CA . PHE A 1 217 ? 9.837 -7.829 -17.435 1.00 91.19 217 PHE A CA 1
ATOM 1740 C C . PHE A 1 217 ? 10.244 -9.147 -16.750 1.00 91.19 217 PHE A C 1
ATOM 1742 O O . PHE A 1 217 ? 11.040 -9.910 -17.286 1.00 91.19 217 PHE A O 1
ATOM 1749 N N . PHE A 1 218 ? 9.699 -9.420 -15.562 1.00 89.50 218 PHE A N 1
ATOM 1750 C CA . PHE A 1 218 ? 9.762 -10.744 -14.937 1.00 89.50 218 PHE A CA 1
ATOM 1751 C C . PHE A 1 218 ? 8.951 -11.777 -15.727 1.00 89.50 218 PHE A C 1
ATOM 1753 O O . PHE A 1 218 ? 9.361 -12.932 -15.823 1.00 89.50 218 PHE A O 1
ATOM 1760 N N . VAL A 1 219 ? 7.799 -11.371 -16.275 1.00 91.50 219 VAL A N 1
ATOM 1761 C CA . VAL A 1 219 ? 6.857 -12.248 -16.983 1.00 91.50 219 VAL A CA 1
ATOM 1762 C C . VAL A 1 219 ? 6.637 -11.804 -18.431 1.00 91.50 219 VAL A C 1
ATOM 1764 O O . VAL A 1 219 ? 6.657 -12.641 -19.338 1.00 91.50 219 VAL A O 1
ATOM 1767 N N . ALA A 1 220 ? 6.420 -10.508 -18.671 1.00 90.75 220 ALA A N 1
ATOM 1768 C CA . ALA A 1 220 ? 6.226 -9.956 -20.008 1.00 90.75 220 ALA A CA 1
ATOM 1769 C C . ALA A 1 220 ? 7.497 -10.073 -20.863 1.00 90.75 220 ALA A C 1
ATOM 1771 O O . ALA A 1 220 ? 8.613 -9.868 -20.387 1.00 90.75 220 ALA A O 1
ATOM 1772 N N . ARG A 1 221 ? 7.321 -10.350 -22.161 1.00 87.12 221 ARG A N 1
ATOM 1773 C CA . ARG A 1 221 ? 8.418 -10.443 -23.134 1.00 87.12 221 ARG A CA 1
ATOM 1774 C C . ARG A 1 221 ? 8.544 -9.152 -23.924 1.00 87.12 221 ARG A C 1
ATOM 1776 O O . ARG A 1 221 ? 7.573 -8.700 -24.525 1.00 87.12 221 ARG A O 1
ATOM 1783 N N . MET A 1 222 ? 9.751 -8.598 -23.977 1.00 87.38 222 MET A N 1
ATOM 1784 C CA . MET A 1 222 ? 10.012 -7.361 -24.718 1.00 87.38 222 MET A CA 1
ATOM 1785 C C . MET A 1 222 ? 9.813 -7.527 -26.233 1.00 87.38 222 MET A C 1
ATOM 1787 O O . MET A 1 222 ? 9.479 -6.551 -26.905 1.00 87.38 222 MET A O 1
ATOM 1791 N N . GLU A 1 223 ? 9.981 -8.739 -26.786 1.00 88.88 223 GLU A N 1
ATOM 1792 C CA . GLU A 1 223 ? 9.792 -8.971 -28.225 1.00 88.88 223 GLU A CA 1
ATOM 1793 C C . GLU A 1 223 ? 8.314 -9.004 -28.650 1.00 88.88 223 GLU A C 1
ATOM 1795 O O . GLU A 1 223 ? 8.010 -8.803 -29.832 1.00 88.88 223 GLU A O 1
ATOM 1800 N N . ASP A 1 224 ? 7.381 -9.228 -27.716 1.00 90.81 224 ASP A N 1
ATOM 1801 C CA . ASP A 1 224 ? 5.952 -9.269 -28.023 1.00 90.81 224 ASP A CA 1
ATOM 1802 C C . ASP A 1 224 ? 5.390 -7.857 -28.239 1.00 90.81 224 ASP A C 1
ATOM 1804 O O . ASP A 1 224 ? 4.919 -7.169 -27.331 1.00 90.81 224 ASP A O 1
ATOM 1808 N N . LYS A 1 225 ? 5.382 -7.431 -29.503 1.00 91.31 225 LYS A N 1
ATOM 1809 C CA . LYS A 1 225 ? 4.856 -6.124 -29.915 1.00 91.31 225 LYS A CA 1
ATOM 1810 C C . LYS A 1 225 ? 3.400 -5.905 -29.496 1.00 91.31 225 LYS A C 1
ATOM 1812 O O . LYS A 1 225 ? 3.030 -4.757 -29.226 1.00 91.31 225 LYS A O 1
ATOM 1817 N N . ARG A 1 226 ? 2.575 -6.960 -29.460 1.00 92.75 226 ARG A N 1
ATOM 1818 C CA . ARG A 1 226 ? 1.156 -6.855 -29.098 1.00 92.75 226 ARG A CA 1
ATOM 1819 C C . ARG A 1 226 ? 1.019 -6.625 -27.599 1.00 92.75 226 ARG A C 1
ATOM 1821 O O . ARG A 1 226 ? 0.405 -5.627 -27.224 1.00 92.75 226 ARG A O 1
ATOM 1828 N N . GLY A 1 227 ? 1.637 -7.464 -26.767 1.00 92.75 227 GLY A N 1
ATOM 1829 C CA . GLY A 1 227 ? 1.677 -7.287 -25.314 1.00 92.75 227 GLY A CA 1
ATOM 1830 C C . GLY A 1 227 ? 2.232 -5.920 -24.915 1.00 92.75 227 GLY A C 1
ATOM 1831 O O . GLY A 1 227 ? 1.613 -5.198 -24.136 1.00 92.75 227 GLY A O 1
ATOM 1832 N N . MET A 1 228 ? 3.316 -5.474 -25.555 1.00 92.31 228 MET A N 1
ATOM 1833 C CA . MET A 1 228 ? 3.883 -4.137 -25.334 1.00 92.31 228 MET A CA 1
ATOM 1834 C C . MET A 1 228 ? 2.931 -3.000 -25.723 1.00 92.31 228 MET A C 1
ATOM 1836 O O . MET A 1 228 ? 2.898 -1.954 -25.072 1.00 92.31 228 MET A O 1
ATOM 1840 N N . SER A 1 229 ? 2.157 -3.163 -26.800 1.00 93.38 229 SER A N 1
ATOM 1841 C CA . SER A 1 229 ? 1.139 -2.183 -27.186 1.00 93.38 229 SER A CA 1
ATOM 1842 C C . SER A 1 229 ? -0.000 -2.133 -26.171 1.00 93.38 229 SER A C 1
ATOM 1844 O O . SER A 1 229 ? -0.346 -1.039 -25.728 1.00 93.38 229 SER A O 1
ATOM 1846 N N . LEU A 1 230 ? -0.529 -3.290 -25.766 1.00 95.00 230 LEU A N 1
ATOM 1847 C CA . LEU A 1 230 ? -1.579 -3.390 -24.753 1.00 95.00 230 LEU A CA 1
ATOM 1848 C C . LEU A 1 230 ? -1.128 -2.780 -23.427 1.00 95.00 230 LEU A C 1
ATOM 1850 O O . LEU A 1 230 ? -1.846 -1.960 -22.871 1.00 95.00 230 LEU A O 1
ATOM 1854 N N . MET A 1 231 ? 0.091 -3.079 -22.977 1.00 95.19 231 MET A N 1
ATOM 1855 C CA . MET A 1 231 ? 0.658 -2.506 -21.760 1.00 95.19 231 MET A CA 1
ATOM 1856 C C . MET A 1 231 ? 0.729 -0.974 -21.813 1.00 95.19 231 MET A C 1
ATOM 1858 O O . MET A 1 231 ? 0.321 -0.320 -20.859 1.00 95.19 231 MET A O 1
ATOM 1862 N N . ARG A 1 232 ? 1.164 -0.376 -22.934 1.00 94.31 232 ARG A N 1
ATOM 1863 C CA . ARG A 1 232 ? 1.156 1.093 -23.102 1.00 94.31 232 ARG A CA 1
ATOM 1864 C C . ARG A 1 232 ? -0.249 1.682 -23.006 1.00 94.31 232 ARG A C 1
ATOM 1866 O O . ARG A 1 232 ? -0.437 2.711 -22.361 1.00 94.31 232 ARG A O 1
ATOM 1873 N N . TRP A 1 233 ? -1.237 1.034 -23.620 1.00 95.38 233 TRP A N 1
ATOM 1874 C CA . TRP A 1 233 ? -2.627 1.475 -23.516 1.00 95.38 233 TRP A CA 1
ATOM 1875 C C . TRP A 1 233 ? -3.165 1.333 -22.093 1.00 95.38 233 TRP A C 1
ATOM 1877 O O . TRP A 1 233 ? -3.821 2.253 -21.610 1.00 95.38 233 TRP A O 1
ATOM 1887 N N . THR A 1 234 ? -2.820 0.255 -21.385 1.00 96.44 234 THR A N 1
ATOM 1888 C CA . THR A 1 234 ? -3.143 0.090 -19.963 1.00 96.44 234 THR A CA 1
ATOM 1889 C C . THR A 1 234 ? -2.563 1.232 -19.134 1.00 96.44 234 THR A C 1
ATOM 1891 O O . THR A 1 234 ? -3.301 1.831 -18.357 1.00 96.44 234 THR A O 1
ATOM 1894 N N . LEU A 1 235 ? -1.293 1.607 -19.348 1.00 96.62 235 LEU A N 1
ATOM 1895 C CA . LEU A 1 235 ? -0.676 2.761 -18.683 1.00 96.62 235 LEU A CA 1
ATOM 1896 C C . LEU A 1 235 ? -1.420 4.064 -18.980 1.00 96.62 235 LEU A C 1
ATOM 1898 O O . LEU A 1 235 ? -1.543 4.900 -18.097 1.00 96.62 235 LEU A O 1
ATOM 1902 N N . PHE A 1 236 ? -1.945 4.264 -20.184 1.00 96.12 236 PHE A N 1
ATOM 1903 C CA . PHE A 1 236 ? -2.731 5.461 -20.480 1.00 96.12 236 PHE A CA 1
ATOM 1904 C C . PHE A 1 236 ? -4.093 5.449 -19.763 1.00 96.12 236 PHE A C 1
ATOM 1906 O O . PHE A 1 236 ? -4.448 6.406 -19.074 1.00 96.12 236 PHE A O 1
ATOM 1913 N N . PHE A 1 237 ? -4.846 4.350 -19.871 1.00 96.88 237 PHE A N 1
ATOM 1914 C CA . PHE A 1 237 ? -6.173 4.217 -19.259 1.00 96.88 237 PHE A CA 1
ATOM 1915 C C . PHE A 1 237 ? -6.134 4.217 -17.728 1.00 96.88 237 PHE A C 1
ATOM 1917 O O . PHE A 1 237 ? -7.056 4.726 -17.086 1.00 96.88 237 PHE A O 1
ATOM 1924 N N . ALA A 1 238 ? -5.050 3.710 -17.140 1.00 97.38 238 ALA A N 1
ATOM 1925 C CA . ALA A 1 238 ? -4.819 3.697 -15.702 1.00 97.38 238 ALA A CA 1
ATOM 1926 C C . ALA A 1 238 ? -4.684 5.094 -15.069 1.00 97.38 238 ALA A C 1
ATOM 1928 O O . ALA A 1 238 ? -4.790 5.228 -13.847 1.00 97.38 238 ALA A O 1
ATOM 1929 N N . LEU A 1 239 ? -4.559 6.155 -15.874 1.00 97.06 239 LEU A N 1
ATOM 1930 C CA . LEU A 1 239 ? -4.515 7.516 -15.349 1.00 97.06 239 LEU A CA 1
ATOM 1931 C C . LEU A 1 239 ? -5.817 7.852 -14.610 1.00 97.06 239 LEU A C 1
ATOM 1933 O O . LEU A 1 239 ? -5.799 8.529 -13.584 1.00 97.06 239 LEU A O 1
ATOM 1937 N N . MET A 1 240 ? -6.948 7.326 -15.089 1.00 96.94 240 MET A N 1
ATOM 1938 C CA . MET A 1 240 ? -8.256 7.528 -14.472 1.00 96.94 240 MET A CA 1
ATOM 1939 C C . MET A 1 240 ? -8.359 6.924 -13.060 1.00 96.94 240 MET A C 1
ATOM 1941 O O . MET A 1 240 ? -8.668 7.685 -12.138 1.00 96.94 240 MET A O 1
ATOM 1945 N N . PRO A 1 241 ? -8.103 5.618 -12.827 1.00 97.44 241 PRO A N 1
ATOM 1946 C CA . PRO A 1 241 ? -8.079 5.086 -11.470 1.00 97.44 241 PRO A CA 1
ATOM 1947 C C . PRO A 1 241 ? -7.008 5.749 -10.599 1.00 97.44 241 PRO A C 1
ATOM 1949 O O . PRO A 1 241 ? -7.282 5.987 -9.429 1.00 97.44 241 PRO A O 1
ATOM 1952 N N . THR A 1 242 ? -5.846 6.149 -11.128 1.00 97.56 242 THR A N 1
ATOM 1953 C CA . THR A 1 242 ? -4.848 6.891 -10.335 1.00 97.56 242 THR A CA 1
ATOM 1954 C C . THR A 1 242 ? -5.345 8.269 -9.889 1.00 97.56 242 THR A C 1
ATOM 1956 O O . THR A 1 242 ? -5.199 8.616 -8.716 1.00 97.56 242 THR A O 1
ATOM 1959 N N . ILE A 1 243 ? -6.012 9.036 -10.758 1.00 97.00 243 ILE A N 1
ATOM 1960 C CA . ILE A 1 243 ? -6.664 10.299 -10.367 1.00 97.00 243 ILE A CA 1
ATOM 1961 C C . ILE A 1 243 ? -7.744 10.039 -9.309 1.00 97.00 243 ILE A C 1
ATOM 1963 O O . ILE A 1 243 ? -7.849 10.786 -8.333 1.00 97.00 243 ILE A O 1
ATOM 1967 N N . ALA A 1 244 ? -8.519 8.962 -9.459 1.00 97.38 244 ALA A N 1
ATOM 1968 C CA . ALA A 1 244 ? -9.516 8.573 -8.470 1.00 97.38 244 ALA A CA 1
ATOM 1969 C C . ALA A 1 244 ? -8.876 8.216 -7.117 1.00 97.38 244 ALA A C 1
ATOM 1971 O O . ALA A 1 244 ? -9.385 8.632 -6.081 1.00 97.38 244 ALA A O 1
ATOM 1972 N N . MET A 1 245 ? -7.727 7.535 -7.096 1.00 97.31 245 MET A N 1
ATOM 1973 C CA . MET A 1 245 ? -6.986 7.258 -5.859 1.00 97.31 245 MET A CA 1
ATOM 1974 C C . MET A 1 245 ? -6.559 8.552 -5.160 1.00 97.31 245 MET A C 1
ATOM 1976 O O . MET A 1 245 ? -6.780 8.688 -3.958 1.00 97.31 245 MET A O 1
ATOM 1980 N N . VAL A 1 246 ? -6.019 9.528 -5.901 1.00 96.38 246 VAL A N 1
ATOM 1981 C CA . VAL A 1 246 ? -5.641 10.844 -5.348 1.00 96.38 246 VAL A CA 1
ATOM 1982 C C . VAL A 1 246 ? -6.864 11.569 -4.778 1.00 96.38 246 VAL A C 1
ATOM 1984 O O . VAL A 1 246 ? -6.828 12.058 -3.648 1.00 96.38 246 VAL A O 1
ATOM 1987 N N . ALA A 1 247 ? -7.981 11.587 -5.508 1.00 96.25 247 ALA A N 1
ATOM 1988 C CA . ALA A 1 247 ? -9.239 12.142 -5.014 1.00 96.25 247 ALA A CA 1
ATOM 1989 C C . ALA A 1 247 ? -9.738 11.430 -3.741 1.00 96.25 247 ALA A C 1
ATOM 1991 O O . ALA A 1 247 ? -10.209 12.077 -2.801 1.00 96.25 247 ALA A O 1
ATOM 1992 N N . GLY A 1 248 ? -9.593 10.105 -3.686 1.00 96.62 248 GLY A N 1
ATOM 1993 C CA . GLY A 1 248 ? -9.889 9.287 -2.517 1.00 96.62 248 GLY A CA 1
ATOM 1994 C C . GLY A 1 248 ? -9.048 9.667 -1.305 1.00 96.62 248 GLY A C 1
ATOM 1995 O O . GLY A 1 248 ? -9.603 9.819 -0.218 1.00 96.62 248 GLY A O 1
ATOM 1996 N N . VAL A 1 249 ? -7.741 9.896 -1.483 1.00 96.62 249 VAL A N 1
ATOM 1997 C CA . VAL A 1 249 ? -6.839 10.355 -0.409 1.00 96.62 249 VAL A CA 1
ATOM 1998 C C . VAL A 1 249 ? -7.338 11.667 0.182 1.00 96.62 249 VAL A C 1
ATOM 2000 O O . VAL A 1 249 ? -7.475 11.766 1.399 1.00 96.62 249 VAL A O 1
ATOM 2003 N N . LEU A 1 250 ? -7.693 12.648 -0.653 1.00 95.75 250 LEU A N 1
ATOM 2004 C CA . LEU A 1 250 ? -8.205 13.939 -0.177 1.00 95.75 250 LEU A CA 1
ATOM 2005 C C . LEU A 1 250 ? -9.494 13.779 0.642 1.00 95.75 250 LEU A C 1
ATOM 2007 O O . LEU A 1 250 ? -9.647 14.385 1.705 1.00 95.75 250 LEU A O 1
ATOM 2011 N N . ARG A 1 251 ? -10.415 12.923 0.188 1.00 94.88 251 ARG A N 1
ATOM 2012 C CA . ARG A 1 251 ? -11.690 12.678 0.875 1.00 94.88 251 ARG A CA 1
ATOM 2013 C C . ARG A 1 251 ? -11.511 11.909 2.186 1.00 94.88 251 ARG A C 1
ATOM 2015 O O . ARG A 1 251 ? -12.122 12.266 3.195 1.00 94.88 251 ARG A O 1
ATOM 2022 N N . PHE A 1 252 ? -10.655 10.891 2.204 1.00 95.25 252 PHE A N 1
ATOM 2023 C CA . PHE A 1 252 ? -10.322 10.149 3.418 1.00 95.25 252 PHE A CA 1
ATOM 2024 C C . PHE A 1 252 ? -9.555 11.009 4.428 1.00 95.25 252 PHE A C 1
ATOM 2026 O O . PHE A 1 252 ? -9.873 10.953 5.615 1.00 95.25 252 PHE A O 1
ATOM 2033 N N . ALA A 1 253 ? -8.630 11.860 3.979 1.00 95.94 253 ALA A N 1
ATOM 2034 C CA . ALA A 1 253 ? -7.967 12.841 4.835 1.00 95.94 253 ALA A CA 1
ATOM 2035 C C . ALA A 1 253 ? -8.991 13.802 5.453 1.00 95.94 253 ALA A C 1
ATOM 2037 O O . ALA A 1 253 ? -9.007 13.990 6.669 1.00 95.94 253 ALA A O 1
ATOM 2038 N N . GLY A 1 254 ? -9.929 14.317 4.651 1.00 95.44 254 GLY A N 1
ATOM 2039 C CA . GLY A 1 254 ? -11.018 15.148 5.158 1.00 95.44 254 GLY A CA 1
ATOM 2040 C C . GLY A 1 254 ? -11.838 14.454 6.255 1.00 95.44 254 GLY A C 1
ATOM 2041 O O . GLY A 1 254 ? -12.086 15.033 7.310 1.00 95.44 254 GLY A O 1
ATOM 2042 N N . ARG A 1 255 ? -12.198 13.179 6.067 1.00 94.94 255 ARG A N 1
ATOM 2043 C CA . ARG A 1 255 ? -12.913 12.388 7.088 1.00 94.94 255 ARG A CA 1
ATOM 2044 C C . ARG A 1 255 ? -12.076 12.129 8.341 1.00 94.94 255 ARG A C 1
ATOM 2046 O O . ARG A 1 255 ? -12.613 12.180 9.448 1.00 94.94 255 ARG A O 1
ATOM 2053 N N . ALA A 1 256 ? -10.784 11.858 8.179 1.00 94.56 256 ALA A N 1
ATOM 2054 C CA . ALA A 1 256 ? -9.872 11.606 9.288 1.00 94.56 256 ALA A CA 1
ATOM 2055 C C . ALA A 1 256 ? -9.749 12.834 10.203 1.00 94.56 256 ALA A C 1
ATOM 2057 O O . ALA A 1 256 ? -9.895 12.703 11.419 1.00 94.56 256 ALA A O 1
ATOM 2058 N N . PHE A 1 257 ? -9.546 14.021 9.620 1.00 93.56 257 PHE A N 1
ATOM 2059 C CA . PHE A 1 257 ? -9.268 15.246 10.374 1.00 93.56 257 PHE A CA 1
ATOM 2060 C C . PHE A 1 257 ? -10.525 16.036 10.761 1.00 93.56 257 PHE A C 1
ATOM 2062 O O . PHE A 1 257 ? -10.604 16.525 11.883 1.00 93.56 257 PHE A O 1
ATOM 2069 N N . PHE A 1 258 ? -11.533 16.133 9.887 1.00 94.44 258 PHE A N 1
ATOM 2070 C CA . PHE A 1 258 ? -12.732 16.943 10.155 1.00 94.44 258 PHE A CA 1
ATOM 2071 C C . PHE A 1 258 ? -13.898 16.142 10.735 1.00 94.44 258 PHE A C 1
ATOM 2073 O O . PHE A 1 258 ? -14.729 16.695 11.449 1.00 94.44 258 PHE A O 1
ATOM 2080 N N . SER A 1 259 ? -13.984 14.841 10.445 1.00 91.69 259 SER A N 1
ATOM 2081 C CA . SER A 1 259 ? -15.047 13.967 10.971 1.00 91.69 259 SER A CA 1
ATOM 2082 C C . SER A 1 259 ? -14.567 13.031 12.079 1.00 91.69 259 SER A C 1
ATOM 2084 O O . SER A 1 259 ? -15.351 12.216 12.560 1.00 91.69 259 SER A O 1
ATOM 2086 N N . ASN A 1 260 ? -13.297 13.136 12.492 1.00 89.31 260 ASN A N 1
ATOM 2087 C CA . ASN A 1 260 ? -12.681 12.288 13.514 1.00 89.31 260 ASN A CA 1
ATOM 2088 C C . ASN A 1 260 ? -12.813 10.774 13.241 1.00 89.31 260 ASN A C 1
ATOM 2090 O O . ASN A 1 260 ? -12.788 9.969 14.176 1.00 89.31 260 ASN A O 1
ATOM 2094 N N . ASP A 1 261 ? -12.922 10.366 11.974 1.00 95.06 261 ASP A N 1
ATOM 2095 C CA . ASP A 1 261 ? -13.090 8.965 11.584 1.00 95.06 261 ASP A CA 1
ATOM 2096 C C . ASP A 1 261 ? -11.762 8.200 11.715 1.00 95.06 261 ASP A C 1
ATOM 2098 O O . ASP A 1 261 ? -10.866 8.316 10.877 1.00 95.06 261 ASP A O 1
ATOM 2102 N N . LEU A 1 262 ? -11.643 7.373 12.758 1.00 95.62 262 LEU A N 1
ATOM 2103 C CA . LEU A 1 262 ? -10.437 6.578 13.017 1.00 95.62 262 LEU A CA 1
ATOM 2104 C C . LEU A 1 262 ? -10.149 5.534 11.929 1.00 95.62 262 LEU A C 1
ATOM 2106 O O . LEU A 1 262 ? -8.989 5.191 11.715 1.00 95.62 262 LEU A O 1
ATOM 2110 N N . SER A 1 263 ? -11.172 5.032 11.225 1.00 95.50 263 SER A N 1
ATOM 2111 C CA . SER A 1 263 ? -10.945 4.116 10.096 1.00 95.50 263 SER A CA 1
ATOM 2112 C C . SER A 1 263 ? -10.315 4.857 8.924 1.00 95.50 263 SER A C 1
ATOM 2114 O O . SER A 1 263 ? -9.454 4.313 8.236 1.00 95.50 263 SER A O 1
ATOM 2116 N N . ALA A 1 264 ? -10.750 6.098 8.697 1.00 96.12 264 ALA A N 1
ATOM 2117 C CA . ALA A 1 264 ? -10.166 6.943 7.671 1.00 96.12 264 ALA A CA 1
ATOM 2118 C C . ALA A 1 264 ? -8.732 7.348 8.028 1.00 96.12 264 ALA A C 1
ATOM 2120 O O . ALA A 1 264 ? -7.846 7.256 7.182 1.00 96.12 264 ALA A O 1
ATOM 2121 N N . LEU A 1 265 ? -8.494 7.697 9.296 1.00 96.94 265 LEU A N 1
ATOM 2122 C CA . LEU A 1 265 ? -7.156 7.982 9.809 1.00 96.94 265 LEU A CA 1
ATOM 2123 C C . LEU A 1 265 ? -6.215 6.790 9.622 1.00 96.94 265 LEU A C 1
ATOM 2125 O O . LEU A 1 265 ? -5.100 6.981 9.155 1.00 96.94 265 LEU A O 1
ATOM 2129 N N . ALA A 1 266 ? -6.666 5.570 9.929 1.00 96.62 266 ALA A N 1
ATOM 2130 C CA . ALA A 1 266 ? -5.870 4.361 9.735 1.00 96.62 266 ALA A CA 1
ATOM 2131 C C . ALA A 1 266 ? -5.424 4.193 8.273 1.00 96.62 266 ALA A C 1
ATOM 2133 O O . ALA A 1 266 ? -4.252 3.946 8.008 1.00 96.62 266 ALA A O 1
ATOM 2134 N N . LEU A 1 267 ? -6.338 4.364 7.313 1.00 96.06 267 LEU A N 1
ATOM 2135 C CA . LEU A 1 267 ? -6.015 4.226 5.890 1.00 96.06 267 LEU A CA 1
ATOM 2136 C C . LEU A 1 267 ? -5.045 5.306 5.400 1.00 96.06 267 LEU A C 1
ATOM 2138 O O . LEU A 1 267 ? -4.111 4.989 4.664 1.00 96.06 267 LEU A O 1
ATOM 2142 N N . ILE A 1 268 ? -5.234 6.560 5.821 1.00 96.56 268 ILE A N 1
ATOM 2143 C CA . ILE A 1 268 ? -4.339 7.666 5.454 1.00 96.56 268 ILE A CA 1
ATOM 2144 C C . ILE A 1 268 ? -2.964 7.498 6.092 1.00 96.56 268 ILE A C 1
ATOM 2146 O O . ILE A 1 268 ? -1.964 7.638 5.396 1.00 96.56 268 ILE A O 1
ATOM 2150 N N . LEU A 1 269 ? -2.907 7.150 7.378 1.00 96.81 269 LEU A N 1
ATOM 2151 C CA . LEU A 1 269 ? -1.655 6.922 8.092 1.00 96.81 269 LEU A CA 1
ATOM 2152 C C . LEU A 1 269 ? -0.864 5.774 7.461 1.00 96.81 269 LEU A C 1
ATOM 2154 O O . LEU A 1 269 ? 0.317 5.947 7.180 1.00 96.81 269 LEU A O 1
ATOM 2158 N N . LEU A 1 270 ? -1.513 4.643 7.166 1.00 96.81 270 LEU A N 1
ATOM 2159 C CA . LEU A 1 270 ? -0.863 3.524 6.485 1.00 96.81 270 LEU A CA 1
ATOM 2160 C C . LEU A 1 270 ? -0.335 3.936 5.108 1.00 96.81 270 LEU A C 1
ATOM 2162 O O . LEU A 1 270 ? 0.828 3.700 4.805 1.00 96.81 270 LEU A O 1
ATOM 2166 N N . THR A 1 271 ? -1.172 4.583 4.293 1.00 95.62 271 THR A N 1
ATOM 2167 C CA . THR A 1 271 ? -0.780 5.026 2.946 1.00 95.62 271 THR A CA 1
ATOM 2168 C C . THR A 1 271 ? 0.411 5.981 3.013 1.00 95.62 271 THR A C 1
ATOM 2170 O O . THR A 1 271 ? 1.378 5.816 2.275 1.00 95.62 271 THR A O 1
ATOM 2173 N N . PHE A 1 272 ? 0.376 6.943 3.937 1.00 96.12 272 PHE A N 1
ATOM 2174 C CA . PHE A 1 272 ? 1.455 7.902 4.145 1.00 96.12 272 PHE A CA 1
ATOM 2175 C C . PHE A 1 272 ? 2.754 7.224 4.591 1.00 96.12 272 PHE A C 1
ATOM 2177 O O . PHE A 1 272 ? 3.801 7.469 3.994 1.00 96.12 272 PHE A O 1
ATOM 2184 N N . LEU A 1 273 ? 2.691 6.346 5.599 1.00 96.75 273 LEU A N 1
ATOM 2185 C CA . LEU A 1 273 ? 3.858 5.624 6.110 1.00 96.75 273 LEU A CA 1
ATOM 2186 C C . LEU A 1 273 ? 4.479 4.729 5.035 1.00 96.75 273 LEU A C 1
ATOM 2188 O O . LEU A 1 273 ? 5.696 4.706 4.891 1.00 96.75 273 LEU A O 1
ATOM 2192 N N . SER A 1 274 ? 3.659 4.029 4.254 1.00 95.81 274 SER A N 1
ATOM 2193 C CA . SER A 1 274 ? 4.128 3.144 3.188 1.00 95.81 274 SER A CA 1
ATOM 2194 C C . SER A 1 274 ? 4.746 3.901 2.015 1.00 95.81 274 SER A C 1
ATOM 2196 O O . SER A 1 274 ? 5.821 3.517 1.566 1.00 95.81 274 SER A O 1
ATOM 2198 N N . ILE A 1 275 ? 4.134 4.998 1.552 1.00 94.62 275 ILE A N 1
ATOM 2199 C CA . ILE A 1 275 ? 4.727 5.835 0.495 1.00 94.62 275 ILE A CA 1
ATOM 2200 C C . ILE A 1 275 ? 6.037 6.461 0.985 1.00 94.62 275 ILE A C 1
ATOM 2202 O O . ILE A 1 275 ? 7.041 6.406 0.281 1.00 94.62 275 ILE A O 1
ATOM 2206 N N . THR A 1 276 ? 6.053 7.006 2.206 1.00 95.75 276 THR A N 1
ATOM 2207 C CA . THR A 1 276 ? 7.266 7.595 2.798 1.00 95.75 276 THR A CA 1
ATOM 2208 C C . THR A 1 276 ? 8.369 6.551 2.944 1.00 95.75 276 THR A C 1
ATOM 2210 O O . THR A 1 276 ? 9.512 6.820 2.592 1.00 95.75 276 THR A O 1
ATOM 2213 N N . SER A 1 277 ? 8.028 5.342 3.396 1.00 94.75 277 SER A N 1
ATOM 2214 C CA . SER A 1 277 ? 8.973 4.231 3.505 1.00 94.75 277 SER A CA 1
ATOM 2215 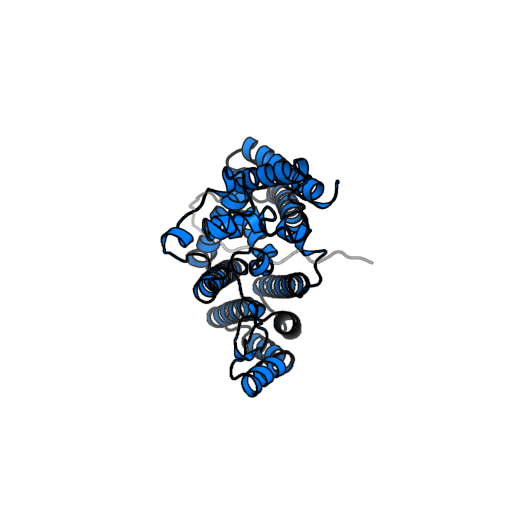C C . SER A 1 277 ? 9.534 3.823 2.143 1.00 94.75 277 SER A C 1
ATOM 2217 O O . SER A 1 277 ? 10.741 3.642 2.042 1.00 94.75 277 SER A O 1
ATOM 2219 N N . ALA A 1 278 ? 8.709 3.737 1.096 1.00 94.25 278 ALA A N 1
ATOM 2220 C CA . ALA A 1 278 ? 9.174 3.406 -0.252 1.00 94.25 278 ALA A CA 1
ATOM 2221 C C . ALA A 1 278 ? 10.101 4.487 -0.832 1.00 94.25 278 ALA A C 1
ATOM 2223 O O . ALA A 1 278 ? 11.146 4.169 -1.396 1.00 94.25 278 ALA A O 1
ATOM 2224 N N . VAL A 1 279 ? 9.761 5.767 -0.638 1.00 94.25 279 VAL A N 1
ATOM 2225 C CA . VAL A 1 279 ? 10.622 6.886 -1.043 1.00 94.25 279 VAL A CA 1
ATOM 2226 C C . VAL A 1 279 ? 11.953 6.829 -0.295 1.00 94.25 279 VAL A C 1
ATOM 2228 O O . VAL A 1 279 ? 12.997 6.841 -0.944 1.00 94.25 279 VAL A O 1
ATOM 2231 N N . ASN A 1 280 ? 11.926 6.691 1.036 1.00 93.44 280 ASN A N 1
ATOM 2232 C CA . ASN A 1 280 ? 13.132 6.591 1.860 1.00 93.44 280 ASN A CA 1
ATOM 2233 C C . ASN A 1 280 ? 14.010 5.408 1.436 1.00 93.44 280 ASN A C 1
ATOM 2235 O O . ASN A 1 280 ? 15.193 5.587 1.177 1.00 93.44 280 ASN A O 1
ATOM 2239 N N . PHE A 1 281 ? 13.411 4.228 1.270 1.00 91.12 281 PHE A N 1
ATOM 2240 C CA . PHE A 1 281 ? 14.103 3.027 0.807 1.00 91.12 281 PHE A CA 1
ATOM 2241 C C . PHE A 1 281 ? 14.788 3.246 -0.547 1.00 91.12 281 PHE A C 1
ATOM 2243 O O . PHE A 1 281 ? 15.928 2.844 -0.747 1.00 91.12 281 PHE A O 1
ATOM 2250 N N . SER A 1 282 ? 14.134 3.949 -1.473 1.00 91.69 282 SER A N 1
ATOM 2251 C CA . SER A 1 282 ? 14.719 4.251 -2.783 1.00 91.69 282 SER A CA 1
ATOM 2252 C C . SER A 1 282 ? 15.811 5.336 -2.762 1.00 91.69 282 SER A C 1
ATOM 2254 O O . SER A 1 282 ? 16.593 5.430 -3.712 1.00 91.69 282 SER A O 1
ATOM 2256 N N . MET A 1 283 ? 15.864 6.159 -1.705 1.00 91.00 283 MET A N 1
ATOM 2257 C CA . MET A 1 283 ? 16.934 7.136 -1.461 1.00 91.00 283 MET A CA 1
ATOM 2258 C C . MET A 1 283 ? 18.151 6.475 -0.826 1.00 91.00 283 MET A C 1
ATOM 2260 O O . MET A 1 283 ? 19.270 6.724 -1.261 1.00 91.00 283 MET A O 1
ATOM 2264 N N . GLU A 1 284 ? 17.913 5.634 0.177 1.00 89.31 284 GLU A N 1
ATOM 2265 C CA . GLU A 1 284 ? 18.935 4.866 0.885 1.00 89.31 284 GLU A CA 1
ATOM 2266 C C . GLU A 1 284 ? 19.594 3.842 -0.041 1.00 89.31 284 GLU A C 1
ATOM 2268 O O . GLU A 1 284 ? 20.810 3.672 -0.032 1.00 89.31 284 GLU A O 1
ATOM 2273 N N . ILE A 1 285 ? 18.792 3.231 -0.916 1.00 88.06 285 ILE A N 1
ATOM 2274 C CA . ILE A 1 285 ? 19.226 2.171 -1.817 1.00 88.06 285 ILE A CA 1
ATOM 2275 C C . ILE A 1 285 ? 18.925 2.590 -3.258 1.00 88.06 285 ILE A C 1
ATOM 2277 O O . ILE A 1 285 ? 17.850 2.301 -3.805 1.00 88.06 285 ILE A O 1
ATOM 2281 N N . PRO A 1 286 ? 19.873 3.278 -3.922 1.00 86.69 286 PRO A N 1
ATOM 2282 C CA . PRO A 1 286 ? 19.644 3.908 -5.216 1.00 86.69 286 PRO A CA 1
ATOM 2283 C C . PRO A 1 286 ? 19.612 2.917 -6.389 1.00 86.69 286 PRO A C 1
ATOM 2285 O O . PRO A 1 286 ? 19.736 3.331 -7.541 1.00 86.69 286 PRO A O 1
ATOM 2288 N N . PHE A 1 287 ? 19.394 1.624 -6.157 1.00 87.38 287 PHE A N 1
ATOM 2289 C CA . PHE A 1 287 ? 19.294 0.630 -7.221 1.00 87.38 287 PHE A CA 1
ATOM 2290 C C . PHE A 1 287 ? 18.010 0.785 -8.030 1.00 87.38 287 PHE A C 1
ATOM 2292 O O . PHE A 1 287 ? 16.960 1.123 -7.495 1.00 87.38 287 PHE A O 1
ATOM 2299 N N . PHE A 1 288 ? 18.035 0.479 -9.324 1.00 84.94 288 PHE A N 1
ATOM 2300 C CA . PHE A 1 288 ? 16.802 0.520 -10.122 1.00 84.94 288 PHE A CA 1
ATOM 2301 C C . PHE A 1 288 ? 15.737 -0.446 -9.613 1.00 84.94 288 PHE A C 1
ATOM 2303 O O . PHE A 1 288 ? 14.545 -0.196 -9.780 1.00 84.94 288 PHE A O 1
ATOM 2310 N N . SER A 1 289 ? 16.156 -1.542 -8.968 1.00 87.94 289 SER A N 1
ATOM 2311 C CA . SER A 1 289 ? 15.228 -2.529 -8.450 1.00 87.94 289 SER A CA 1
ATOM 2312 C C . SER A 1 289 ? 14.359 -2.015 -7.310 1.00 87.94 289 SER A C 1
ATOM 2314 O O . SER A 1 289 ? 13.417 -2.723 -6.969 1.00 87.94 289 SER A O 1
ATOM 2316 N N . THR A 1 290 ? 14.686 -0.861 -6.713 1.00 89.75 290 THR A N 1
ATOM 2317 C CA . THR A 1 290 ? 13.920 -0.246 -5.618 1.00 89.75 290 THR A CA 1
ATOM 2318 C C . THR A 1 290 ? 12.727 0.575 -6.101 1.00 89.75 290 THR A C 1
ATOM 2320 O O . THR A 1 290 ? 11.867 0.902 -5.295 1.00 89.75 290 THR A O 1
AT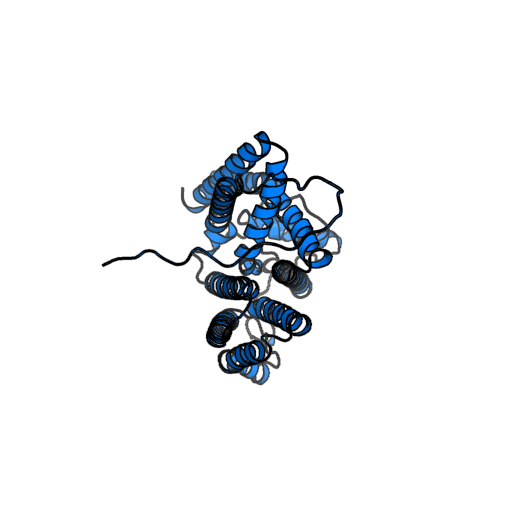OM 2323 N N . VAL A 1 291 ? 12.637 0.869 -7.406 1.00 92.31 291 VAL A N 1
ATOM 2324 C CA . VAL A 1 291 ? 11.537 1.643 -8.011 1.00 92.31 291 VAL A CA 1
ATOM 2325 C C . VAL A 1 291 ? 10.507 0.686 -8.598 1.00 92.31 291 VAL A C 1
ATOM 2327 O O . VAL A 1 291 ? 10.525 0.386 -9.796 1.00 92.31 291 VAL A O 1
ATOM 2330 N N . LYS A 1 292 ? 9.668 0.125 -7.727 1.00 91.50 292 LYS A N 1
ATOM 2331 C CA . LYS A 1 292 ? 8.740 -0.965 -8.037 1.00 91.50 292 LYS A CA 1
ATOM 2332 C C . LYS A 1 292 ? 7.516 -0.930 -7.127 1.00 91.50 292 LYS A C 1
ATOM 2334 O O . LYS A 1 292 ? 7.612 -1.190 -5.928 1.00 91.50 292 LYS A O 1
ATOM 2339 N N . ALA A 1 293 ? 6.345 -0.834 -7.744 1.00 92.75 293 ALA A N 1
ATOM 2340 C CA . ALA A 1 293 ? 5.066 -0.776 -7.048 1.00 92.75 293 ALA A CA 1
ATOM 2341 C C . ALA A 1 293 ? 4.724 -2.022 -6.249 1.00 92.75 293 ALA A C 1
ATOM 2343 O O . ALA A 1 293 ? 3.939 -1.924 -5.310 1.00 92.75 293 ALA A O 1
ATOM 2344 N N . PHE A 1 294 ? 5.306 -3.187 -6.542 1.00 87.38 294 PHE A N 1
ATOM 2345 C CA . PHE A 1 294 ? 5.007 -4.360 -5.727 1.00 87.38 294 PHE A CA 1
ATOM 2346 C C . PHE A 1 294 ? 5.588 -4.276 -4.305 1.00 87.38 294 PHE A C 1
ATOM 2348 O O . PHE A 1 294 ? 5.102 -4.985 -3.430 1.00 87.38 294 PHE A O 1
ATOM 2355 N N . PHE A 1 295 ? 6.524 -3.361 -4.003 1.00 89.50 295 PHE A N 1
ATOM 2356 C CA . PHE A 1 295 ? 6.844 -3.039 -2.601 1.00 89.50 295 PHE A CA 1
ATOM 2357 C C . PHE A 1 295 ? 5.656 -2.407 -1.862 1.00 89.50 295 PHE A C 1
ATOM 2359 O O . PHE A 1 295 ? 5.547 -2.509 -0.640 1.00 89.50 295 PHE A O 1
ATOM 2366 N N . LEU A 1 296 ? 4.726 -1.819 -2.616 1.00 92.44 296 LEU A N 1
ATOM 2367 C CA . LEU A 1 296 ? 3.444 -1.292 -2.167 1.00 92.44 296 LEU A CA 1
ATOM 2368 C C . LEU A 1 296 ? 2.284 -2.265 -2.444 1.00 92.44 296 LEU A C 1
ATOM 2370 O O . LEU A 1 296 ? 1.127 -1.880 -2.294 1.00 92.44 296 LEU A O 1
ATOM 2374 N N . LEU A 1 297 ? 2.541 -3.536 -2.791 1.00 91.75 297 LEU A N 1
ATOM 2375 C CA . LEU A 1 297 ? 1.482 -4.530 -3.031 1.00 91.75 297 LEU A CA 1
ATOM 2376 C C . LEU A 1 297 ? 0.586 -4.723 -1.797 1.00 91.75 297 LEU A C 1
ATOM 2378 O O . LEU A 1 297 ? -0.616 -4.954 -1.907 1.00 91.75 297 LEU A O 1
ATOM 2382 N N . SER A 1 298 ? 1.156 -4.553 -0.604 1.00 88.00 298 SER A N 1
ATOM 2383 C CA . SER A 1 298 ? 0.428 -4.551 0.667 1.00 88.00 298 SER A CA 1
ATOM 2384 C C . SER A 1 298 ? -0.615 -3.428 0.783 1.00 88.00 298 SER A C 1
ATOM 2386 O O . SER A 1 298 ? -1.561 -3.546 1.565 1.00 88.00 298 SER A O 1
ATOM 2388 N N . LEU A 1 299 ? -0.497 -2.370 -0.026 1.00 92.56 299 LEU A N 1
ATOM 2389 C CA . LEU A 1 299 ? -1.482 -1.301 -0.151 1.00 92.56 299 LEU A CA 1
ATOM 2390 C C . LEU A 1 299 ? -2.576 -1.591 -1.181 1.00 92.56 299 LEU A C 1
ATOM 2392 O O . LEU A 1 299 ? -3.444 -0.739 -1.340 1.00 92.56 299 LEU A O 1
ATOM 2396 N N . LEU A 1 300 ? -2.619 -2.756 -1.840 1.00 93.88 300 LEU A N 1
ATOM 2397 C CA . LEU A 1 300 ? -3.650 -3.066 -2.844 1.00 93.88 300 LEU A CA 1
ATOM 2398 C C . LEU A 1 300 ? -5.075 -2.807 -2.321 1.00 93.88 300 LEU A C 1
ATOM 2400 O O . LEU A 1 300 ? -5.870 -2.139 -2.980 1.00 93.88 300 LEU A O 1
ATOM 2404 N N . GLY A 1 301 ? -5.384 -3.269 -1.104 1.00 92.38 301 GLY A N 1
ATOM 2405 C CA . GLY A 1 301 ? -6.661 -2.993 -0.437 1.00 92.38 301 GLY A CA 1
ATOM 2406 C C . GLY A 1 301 ? -6.927 -1.489 -0.241 1.00 92.38 301 GLY A C 1
ATOM 2407 O O . GLY A 1 301 ? -7.932 -0.989 -0.752 1.00 92.38 301 GLY A O 1
ATOM 2408 N N . PRO A 1 302 ? -6.054 -0.748 0.471 1.00 94.50 302 PRO A N 1
ATOM 2409 C CA . PRO A 1 302 ? -6.120 0.712 0.578 1.00 94.50 302 PRO A CA 1
ATOM 2410 C C . PRO A 1 302 ? -6.284 1.435 -0.762 1.00 94.50 302 PRO A C 1
ATOM 2412 O O . PRO A 1 302 ? -7.188 2.248 -0.911 1.00 94.50 302 PRO A O 1
ATOM 2415 N N . PHE A 1 303 ? -5.461 1.108 -1.750 1.00 95.25 303 PHE A N 1
ATOM 2416 C CA . PHE A 1 303 ? -5.478 1.668 -3.096 1.00 95.25 303 PHE A CA 1
ATOM 2417 C C . PHE A 1 303 ? -6.827 1.508 -3.783 1.00 95.25 303 PHE A C 1
ATOM 2419 O O . PHE A 1 303 ? -7.371 2.482 -4.300 1.00 95.25 303 PHE A O 1
ATOM 2426 N N . VAL A 1 304 ? -7.409 0.315 -3.716 1.00 95.75 304 VAL A N 1
ATOM 2427 C CA . VAL A 1 304 ? -8.741 0.047 -4.260 1.00 95.75 304 VAL A CA 1
ATOM 2428 C C . VAL A 1 304 ? -9.818 0.837 -3.513 1.00 95.75 304 VAL A C 1
ATOM 2430 O O . VAL A 1 304 ? -10.699 1.412 -4.147 1.00 95.75 304 VAL A O 1
ATOM 2433 N N . LEU A 1 305 ? -9.745 0.928 -2.181 1.00 95.06 305 LEU A N 1
ATOM 2434 C CA . LEU A 1 305 ? -10.695 1.728 -1.398 1.00 95.06 305 LEU A CA 1
ATOM 2435 C C . LEU A 1 305 ? -10.610 3.223 -1.737 1.00 95.06 305 LEU A C 1
ATOM 2437 O O . LEU A 1 305 ? -11.644 3.876 -1.870 1.00 95.06 305 LEU A O 1
ATOM 2441 N N . LEU A 1 306 ? -9.396 3.751 -1.904 1.00 96.31 306 LEU A N 1
ATOM 2442 C CA . LEU A 1 306 ? -9.160 5.135 -2.310 1.00 96.31 306 LEU A CA 1
ATOM 2443 C C . LEU A 1 306 ? -9.690 5.379 -3.730 1.00 96.31 306 LEU A C 1
ATOM 2445 O O . LEU A 1 306 ? -10.416 6.347 -3.945 1.00 96.31 306 LEU A O 1
ATOM 2449 N N . ALA A 1 307 ? -9.412 4.475 -4.676 1.00 97.00 307 ALA A N 1
ATOM 2450 C CA . ALA A 1 307 ? -9.943 4.551 -6.036 1.00 97.00 307 ALA A CA 1
ATOM 2451 C C . ALA A 1 307 ? -11.480 4.553 -6.048 1.00 97.00 307 ALA A C 1
ATOM 2453 O O . ALA A 1 307 ? -12.089 5.412 -6.682 1.00 97.00 307 ALA A O 1
ATOM 2454 N N . CYS A 1 308 ? -12.119 3.642 -5.307 1.00 96.62 308 CYS A N 1
ATOM 2455 C CA . CYS A 1 308 ? -13.577 3.568 -5.219 1.00 96.62 308 CYS A CA 1
ATOM 2456 C C . CYS A 1 308 ? -14.196 4.837 -4.619 1.00 96.62 308 CYS A C 1
ATOM 2458 O O . CYS A 1 308 ? -15.222 5.297 -5.110 1.00 96.62 308 CYS A O 1
ATOM 2460 N N . GLU A 1 309 ? -13.581 5.432 -3.595 1.00 95.12 309 GLU A N 1
ATOM 2461 C CA . GLU A 1 309 ? -14.068 6.689 -3.010 1.00 95.12 309 GLU A CA 1
ATOM 2462 C C . GLU A 1 309 ? -13.926 7.868 -3.989 1.00 95.12 309 GLU A C 1
ATOM 2464 O O . GLU A 1 309 ? -14.808 8.727 -4.072 1.00 95.12 309 GLU A O 1
ATOM 2469 N N . GLY A 1 310 ? -12.842 7.898 -4.771 1.00 95.62 310 GLY A N 1
ATOM 2470 C CA . GLY A 1 310 ? -12.678 8.859 -5.859 1.00 95.62 310 GLY A CA 1
ATOM 2471 C C . GLY A 1 310 ? -13.711 8.670 -6.966 1.00 95.62 310 GLY A C 1
ATOM 2472 O O . GLY A 1 310 ? -14.333 9.639 -7.402 1.00 95.62 310 GLY A O 1
ATOM 2473 N N . PHE A 1 311 ? -13.960 7.427 -7.379 1.00 95.94 311 PHE A N 1
ATOM 2474 C CA . PHE A 1 311 ? -14.982 7.115 -8.373 1.00 95.94 311 PHE A CA 1
ATOM 2475 C C . PHE A 1 311 ? -16.388 7.463 -7.898 1.00 95.94 311 PHE A C 1
ATOM 2477 O O . PHE A 1 311 ? -17.132 8.055 -8.673 1.00 95.94 311 PHE A O 1
ATOM 2484 N N . ASP A 1 312 ? -16.743 7.188 -6.642 1.00 95.06 312 ASP A N 1
ATOM 2485 C CA . ASP A 1 312 ? -18.017 7.623 -6.051 1.00 95.06 312 ASP A CA 1
ATOM 2486 C C . ASP A 1 312 ? -18.214 9.139 -6.221 1.00 95.06 312 ASP A C 1
ATOM 2488 O O . ASP A 1 312 ? -19.246 9.603 -6.710 1.00 95.06 312 ASP A O 1
ATOM 2492 N N . MET A 1 313 ? -17.174 9.924 -5.918 1.00 92.75 313 MET A N 1
ATOM 2493 C CA . MET A 1 313 ? -17.195 11.377 -6.091 1.00 92.75 313 MET A CA 1
ATOM 2494 C C . MET A 1 313 ? -17.338 11.806 -7.561 1.00 92.75 313 MET A C 1
ATOM 2496 O O . MET A 1 313 ? -18.071 12.751 -7.858 1.00 92.75 313 MET A O 1
ATOM 2500 N N . MET A 1 314 ? -16.640 11.140 -8.482 1.00 92.62 314 MET A N 1
ATOM 2501 C CA . MET A 1 314 ? -16.683 11.454 -9.915 1.00 92.62 314 MET A CA 1
ATOM 2502 C C . MET A 1 314 ? -18.041 11.090 -10.534 1.00 92.62 314 MET A C 1
ATOM 2504 O O . MET A 1 314 ? -18.613 11.883 -11.285 1.00 92.62 314 MET A O 1
ATOM 2508 N N . MET A 1 315 ? -18.591 9.925 -10.182 1.00 92.75 315 MET A N 1
ATOM 2509 C CA . MET A 1 315 ? -19.887 9.441 -10.666 1.00 92.75 315 MET A CA 1
ATOM 2510 C C . MET A 1 315 ? -21.055 10.283 -10.155 1.00 92.75 315 MET A C 1
ATOM 2512 O O . MET A 1 315 ? -22.029 10.471 -10.883 1.00 92.75 315 MET A O 1
ATOM 2516 N N . ALA A 1 316 ? -20.949 10.847 -8.948 1.00 88.25 316 ALA A N 1
ATOM 2517 C CA . ALA A 1 316 ? -21.989 11.698 -8.372 1.00 88.25 316 ALA A CA 1
ATOM 2518 C C . ALA A 1 316 ? -22.316 12.937 -9.227 1.00 88.25 316 ALA A C 1
ATOM 2520 O O . ALA A 1 316 ? -23.400 13.503 -9.094 1.00 88.25 316 ALA A O 1
ATOM 2521 N N . ARG A 1 317 ? -21.395 13.371 -10.101 1.00 80.31 317 ARG A N 1
ATOM 2522 C CA . ARG A 1 317 ? -21.545 14.590 -10.910 1.00 80.31 317 ARG A CA 1
ATOM 2523 C C . ARG A 1 317 ? -22.098 14.357 -12.317 1.00 80.31 317 ARG A C 1
ATOM 2525 O O . ARG A 1 317 ? -22.575 15.312 -12.921 1.00 80.31 317 ARG A O 1
ATOM 2532 N N . SER A 1 318 ? -22.017 13.142 -12.871 1.00 85.38 318 SER A N 1
ATOM 2533 C CA . SER A 1 318 ? -22.443 12.879 -14.255 1.00 85.38 318 SER A CA 1
ATOM 2534 C C . SER A 1 318 ? -22.674 11.395 -14.544 1.00 85.38 318 SER A C 1
ATOM 2536 O O . SER A 1 318 ? -21.809 10.555 -14.291 1.00 85.38 318 SER A O 1
ATOM 2538 N N . GLY A 1 319 ? -23.802 11.076 -15.189 1.00 86.62 319 GLY A N 1
ATOM 2539 C CA . GLY A 1 319 ? -24.080 9.726 -15.695 1.00 86.62 319 GLY A CA 1
ATOM 2540 C C . GLY A 1 319 ? -23.104 9.263 -16.787 1.00 86.62 319 GLY A C 1
ATOM 2541 O O . GLY A 1 319 ? -22.800 8.076 -16.870 1.00 86.62 319 GLY A O 1
ATOM 2542 N N . HIS A 1 320 ? -22.538 10.189 -17.570 1.00 91.88 320 HIS A N 1
ATOM 2543 C CA . HIS A 1 320 ? -21.510 9.867 -18.569 1.00 91.88 320 HIS A CA 1
ATOM 2544 C C . HIS A 1 320 ? -20.210 9.397 -17.905 1.00 91.88 320 HIS A C 1
ATOM 2546 O O . HIS A 1 320 ? -19.581 8.447 -18.365 1.00 91.88 320 HIS A O 1
ATOM 2552 N N . MET A 1 321 ? -19.838 10.022 -16.781 1.00 92.56 321 MET A N 1
ATOM 2553 C CA . MET A 1 321 ? -18.647 9.652 -16.012 1.00 92.56 321 MET A CA 1
ATOM 2554 C C . MET A 1 321 ? -18.751 8.221 -15.480 1.00 92.56 321 MET A C 1
ATOM 2556 O O . MET A 1 321 ? -17.790 7.463 -15.539 1.00 92.56 321 MET A O 1
ATOM 2560 N N . ARG A 1 322 ? -19.945 7.829 -15.029 1.00 93.56 322 ARG A N 1
ATOM 2561 C CA . ARG A 1 322 ? -20.241 6.463 -14.591 1.00 93.56 322 ARG A CA 1
ATOM 2562 C C . ARG A 1 322 ? -19.987 5.434 -15.694 1.00 93.56 322 ARG A C 1
ATOM 2564 O O . ARG A 1 322 ? -19.269 4.467 -15.460 1.00 93.56 322 ARG A O 1
ATOM 2571 N N . TRP A 1 323 ? -20.514 5.661 -16.897 1.00 94.12 323 TRP A N 1
ATOM 2572 C CA . TRP A 1 323 ? -20.267 4.783 -18.048 1.00 94.12 323 TRP A CA 1
ATOM 2573 C C . TRP A 1 323 ? -18.784 4.702 -18.414 1.00 94.12 323 TRP A C 1
ATOM 2575 O O . TRP A 1 323 ? -18.258 3.613 -18.642 1.00 94.12 323 TRP A O 1
ATOM 2585 N N . MET A 1 324 ? -18.101 5.846 -18.422 1.00 95.38 324 MET A N 1
ATOM 2586 C CA . MET A 1 324 ? -16.679 5.918 -18.739 1.00 95.38 324 MET A CA 1
ATOM 2587 C C . MET A 1 324 ? -15.821 5.149 -17.725 1.00 95.38 324 MET A C 1
ATOM 2589 O O . MET A 1 324 ? -14.939 4.401 -18.134 1.00 95.38 324 MET A O 1
ATOM 2593 N N . ILE A 1 325 ? -16.108 5.261 -16.424 1.00 95.94 325 ILE A N 1
ATOM 2594 C CA . ILE A 1 325 ? -15.395 4.520 -15.370 1.00 95.94 325 ILE A CA 1
ATOM 2595 C C . ILE A 1 325 ? -15.540 3.008 -15.565 1.00 95.94 325 ILE A C 1
ATOM 2597 O O . ILE A 1 325 ? -14.548 2.285 -15.466 1.00 95.94 325 ILE A O 1
ATOM 2601 N N . HIS A 1 326 ? -16.742 2.523 -15.890 1.00 95.31 326 HIS A N 1
ATOM 2602 C CA . HIS A 1 326 ? -16.958 1.102 -16.192 1.00 95.31 326 HIS A CA 1
ATOM 2603 C C . HIS A 1 326 ? -16.181 0.646 -17.415 1.00 95.31 326 HIS A C 1
ATOM 2605 O O . HIS A 1 326 ? -15.466 -0.352 -17.346 1.00 95.31 326 HIS A O 1
ATOM 2611 N N . ALA A 1 327 ? -16.292 1.391 -18.516 1.00 96.44 327 ALA A N 1
ATOM 2612 C CA . ALA A 1 327 ? -15.603 1.074 -19.758 1.00 96.44 327 ALA A CA 1
ATOM 2613 C C . ALA A 1 327 ? -14.083 1.031 -19.553 1.00 96.44 327 ALA A C 1
ATOM 2615 O O . ALA A 1 327 ? -13.437 0.068 -19.959 1.00 96.44 327 ALA A O 1
ATOM 2616 N N . VAL A 1 328 ? -13.515 2.026 -18.867 1.00 96.81 328 VAL A N 1
ATOM 2617 C CA . VAL A 1 328 ? -12.077 2.100 -18.574 1.00 96.81 328 VAL A CA 1
ATOM 2618 C C . VAL A 1 328 ? -11.636 0.962 -17.655 1.00 96.81 328 VAL A C 1
ATOM 2620 O O . VAL A 1 328 ? -10.662 0.282 -17.965 1.00 96.81 328 VAL A O 1
ATOM 2623 N N . THR A 1 329 ? -12.363 0.697 -16.568 1.00 96.62 329 THR A N 1
ATOM 2624 C CA . THR A 1 329 ? -12.017 -0.380 -15.621 1.00 96.62 329 THR A CA 1
ATOM 2625 C C . THR A 1 329 ? -12.059 -1.753 -16.295 1.00 96.62 329 THR A C 1
ATOM 2627 O O . THR A 1 329 ? -11.133 -2.547 -16.137 1.00 96.62 329 THR A O 1
ATOM 2630 N N . ALA A 1 330 ? -13.096 -2.022 -17.096 1.00 96.94 330 ALA A N 1
ATOM 2631 C CA . ALA A 1 330 ? -13.202 -3.256 -17.869 1.00 96.94 330 ALA A CA 1
ATOM 2632 C C . ALA A 1 330 ? -12.092 -3.361 -18.928 1.00 96.94 330 ALA A C 1
ATOM 2634 O O . ALA A 1 330 ? -11.497 -4.424 -19.092 1.00 96.94 330 ALA A O 1
ATOM 2635 N N . THR A 1 331 ? -11.773 -2.255 -19.608 1.00 97.25 331 THR A N 1
ATOM 2636 C CA . THR A 1 331 ? -10.698 -2.200 -20.610 1.00 97.25 331 THR A CA 1
ATOM 2637 C C . THR A 1 331 ? -9.347 -2.525 -19.984 1.00 97.25 331 THR A C 1
ATOM 2639 O O . THR A 1 331 ? -8.637 -3.377 -20.509 1.00 97.25 331 THR A O 1
ATOM 2642 N N . ILE A 1 332 ? -9.019 -1.922 -18.836 1.00 97.19 332 ILE A N 1
ATOM 2643 C CA . ILE A 1 332 ? -7.795 -2.228 -18.083 1.00 97.19 332 ILE A CA 1
ATOM 2644 C C . ILE A 1 332 ? -7.746 -3.716 -17.741 1.00 97.19 332 ILE A C 1
ATOM 2646 O O . ILE A 1 332 ? -6.728 -4.355 -17.987 1.00 97.19 332 ILE A O 1
ATOM 2650 N N . ALA A 1 333 ? -8.843 -4.285 -17.232 1.00 96.44 333 ALA A N 1
ATOM 2651 C CA . ALA A 1 333 ? -8.882 -5.694 -16.856 1.00 96.44 333 ALA A CA 1
ATOM 2652 C C . ALA A 1 333 ? -8.627 -6.635 -18.045 1.00 96.44 333 ALA A C 1
ATOM 2654 O O . ALA A 1 333 ? -7.810 -7.552 -17.952 1.00 96.44 333 ALA A O 1
ATOM 2655 N N . VAL A 1 334 ? -9.284 -6.376 -19.181 1.00 96.62 334 VAL A N 1
ATOM 2656 C CA . VAL A 1 334 ? -9.115 -7.162 -20.411 1.00 96.62 334 VAL A CA 1
ATOM 2657 C C . VAL A 1 334 ? -7.704 -7.004 -20.974 1.00 96.62 334 VAL A C 1
ATOM 2659 O O . VAL A 1 334 ? -7.074 -8.003 -21.311 1.00 96.62 334 VAL A O 1
ATOM 2662 N N . MET A 1 335 ? -7.185 -5.775 -21.054 1.00 96.12 335 MET A N 1
ATOM 2663 C CA . MET A 1 335 ? -5.839 -5.511 -21.567 1.00 96.12 335 MET A CA 1
ATOM 2664 C C . MET A 1 335 ? -4.768 -6.146 -20.684 1.00 96.12 335 MET A C 1
ATOM 2666 O O . MET A 1 335 ? -3.848 -6.770 -21.210 1.00 96.12 335 MET A O 1
ATOM 2670 N N . ALA A 1 336 ? -4.900 -6.041 -19.360 1.00 94.25 336 ALA A N 1
ATOM 2671 C CA . ALA A 1 336 ? -3.986 -6.669 -18.417 1.00 94.25 336 ALA A CA 1
ATOM 2672 C C . ALA A 1 336 ? -3.998 -8.193 -18.586 1.00 94.25 336 ALA A C 1
ATOM 2674 O O . ALA A 1 336 ? -2.949 -8.795 -18.792 1.00 94.25 336 ALA A O 1
ATOM 2675 N N . TYR A 1 337 ? -5.180 -8.816 -18.613 1.00 93.44 337 TYR A N 1
ATOM 2676 C CA . TYR A 1 337 ? -5.294 -10.257 -18.841 1.00 93.44 337 TYR A CA 1
ATOM 2677 C C . TYR A 1 337 ? -4.684 -10.686 -20.185 1.00 93.44 337 TYR A C 1
ATOM 2679 O O . TYR A 1 337 ? -3.889 -11.625 -20.231 1.00 93.44 337 TYR A O 1
ATOM 2687 N N . MET A 1 338 ? -5.002 -9.969 -21.269 1.00 94.06 338 MET A N 1
ATOM 2688 C CA . MET A 1 338 ? -4.452 -10.244 -22.599 1.00 94.06 338 MET A CA 1
ATOM 2689 C C . MET A 1 338 ? -2.930 -10.115 -22.639 1.00 94.06 338 MET A C 1
ATOM 2691 O O . MET A 1 338 ? -2.285 -10.942 -23.265 1.00 94.06 338 MET A O 1
ATOM 2695 N N . THR A 1 339 ? -2.362 -9.123 -21.949 1.00 93.06 339 THR A N 1
ATOM 2696 C CA . THR A 1 339 ? -0.910 -8.881 -21.928 1.00 93.06 339 THR A CA 1
ATOM 2697 C C . THR A 1 339 ? -0.133 -10.072 -21.359 1.00 93.06 339 THR A C 1
ATOM 2699 O O . THR A 1 339 ? 0.955 -10.368 -21.842 1.00 93.06 339 THR A O 1
ATOM 2702 N N . TYR A 1 340 ? -0.674 -10.765 -20.351 1.00 91.06 340 TYR A N 1
ATOM 2703 C CA . TYR A 1 340 ? 0.061 -11.820 -19.640 1.00 91.06 340 TYR A C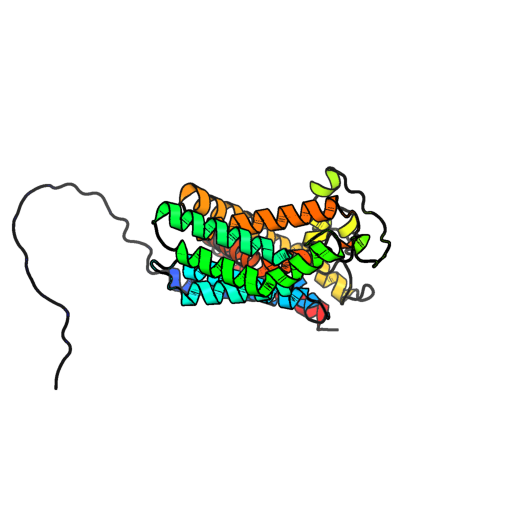A 1
ATOM 2704 C C . TYR A 1 340 ? -0.356 -13.250 -20.013 1.00 91.06 340 TYR A C 1
ATOM 2706 O O . TYR A 1 340 ? 0.484 -14.152 -19.971 1.00 91.06 340 TYR A O 1
ATOM 2714 N N . TYR A 1 341 ? -1.623 -13.477 -20.380 1.00 86.00 341 TYR A N 1
ATOM 2715 C CA . TYR A 1 341 ? -2.173 -14.831 -20.549 1.00 86.00 341 TYR A CA 1
ATOM 2716 C C . TYR A 1 341 ? -2.563 -15.201 -21.980 1.00 86.00 341 TYR A C 1
ATOM 2718 O O . TYR A 1 341 ? -2.566 -16.387 -22.304 1.00 86.00 341 TYR A O 1
ATOM 2726 N N . LEU A 1 342 ? -2.883 -14.232 -22.842 1.00 76.94 342 LEU A N 1
ATOM 2727 C CA . LEU A 1 342 ? -3.274 -14.510 -24.226 1.00 76.94 342 LEU A CA 1
ATOM 2728 C C . LEU A 1 342 ? -2.093 -14.217 -25.149 1.00 76.94 342 LEU A C 1
ATOM 2730 O O . LEU A 1 342 ? -1.897 -13.085 -25.584 1.00 76.94 342 LEU A O 1
ATOM 2734 N N . ARG A 1 343 ? -1.305 -15.269 -25.385 1.00 62.56 343 ARG A N 1
ATOM 2735 C CA . ARG A 1 343 ? -0.143 -15.278 -26.278 1.00 62.56 343 ARG A CA 1
ATOM 2736 C C . ARG A 1 343 ? -0.559 -15.493 -27.725 1.00 62.56 343 ARG A C 1
ATOM 2738 O O . ARG A 1 343 ? -1.382 -16.408 -27.956 1.00 62.56 343 ARG A O 1
#

Radius of gyration: 24.18 Å; chains: 1; bounding box: 76×48×59 Å

pLDDT: mean 86.88, std 19.51, range [24.5, 98.75]

Foldseek 3Di:
DDDDDDDDDDDDDDDDDDDDDDDDPPDDPPPCPPLVVLLVVLLVLCLCQFLLVVLCVVDPALLVVLLVLLLVLLCLLLVCLPDPADDLVSLLVSLVSLLSNCQSAVLSVLLLVLSLVLQVVVCVVPVDCPVSSVNSVVSNCVRNVVQLVVCCVQQVGSRDDLPDVSNVNDDDFDFADDDPCQAVDDDCLQPPLQLLCQLRRHLHSLLLSQRQHNSPPPQFDPPPPLLSVLSNVSSNLCVLLVVQLVQLLVVLVCCVPVVVDSSSSSLNSSVVVQVVVLSVCCVVPRGSVSSHNSSVSSCSVSSSSSSSNSLVVQCVVDVVSVVSSVVSSVSSSVSSCCSRPVD

Sequence (343 aa):
MIEQNFCRNFPVRGESGHRRARRTTAGGQGSRGAGGRELHLIGLTLAAFMPMQIYMNPLITNEVPAATMISLSLYLGLRWLRRERVGWFRFALLGVSLSLALLTKYTALLVLITTTVTYLLRWIRDGRGFAGVILMLLIVTLSAGWLYARNLVIFGDPLVGNWDEQSTFHYEQNPGYRTLSFYLKFGSALYSKQIEGLRWISFWDGEYGSMWGENHFFVARMEDKRGMSLMRWTLFFALMPTIAMVAGVLRFAGRAFFSNDLSALALILLTFLSITSAVNFSMEIPFFSTVKAFFLLSLLGPFVLLACEGFDMMMARSGHMRWMIHAVTATIAVMAYMTYYLR